Protein AF-A0AAW2Z0M5-F1 (afdb_monomer_lite)

Organism: NCBI:txid1008807

Radius of gyration: 17.26 Å; chains: 1; bounding box: 40×52×50 Å

pLDDT: mean 92.99, std 12.36, range [36.62, 98.75]

Sequence (185 aa):
MTDVVPQVHPHTRFVAISATYLSRDFKSEDITDRDREDMIFFFGSKRSWVFPANEEEREESLKQPTKYLEFDKTFIDMILDKESKGLCYWLKPDCDFKKVSEFFANIKDPVTGEKICVSSEHNKDGGLILDERWWYDVYNQRMSQFGARAQMVIDNYRDGEHDYNCVMELIAQSQPHLKPVLRFH

Secondary structure (DSSP, 8-state):
--------PPPPEEEE--HHHHHHHTT-TTS-HHHHHH-EEEEEEEHHHHS-SSHHHHHHHHTSSS-GGGS-HHHHHHHHHHHHTT-EEEEETT--HHHHHHHHHH-B-TTT-SBSS---SS-TTSS----HHHHHHT--GGG-SS---HHHHHHHHHHT---HHHHHHHHHHH-TTEEEES---

Foldseek 3Di:
DPPPPPPPPQAQAEEAAALQQCLVFVPPPLQDPVNLLRHAYHYQADPLLQVPPDPVSVVVVVPDPGNNVPRDPVSSVSQVVCVVQLRYDYLPPVLAQVVQQVSLLCRADSVPRHRSFDADPQRNSSGWNLDLCCLVPPDDCVPQPLNDHSVRLNCCNVVSHRDPSSVQSRCCVSGVSYHYDNHRD

Structure (mmCIF, N/CA/C/O backbone):
data_AF-A0AAW2Z0M5-F1
#
_entry.id   AF-A0AAW2Z0M5-F1
#
loop_
_atom_site.group_PDB
_atom_site.id
_atom_site.type_symbol
_atom_site.label_atom_id
_atom_site.label_alt_id
_atom_site.label_comp_id
_atom_site.label_asym_id
_atom_site.label_entity_id
_atom_site.label_seq_id
_atom_site.pdbx_PDB_ins_code
_atom_site.Cartn_x
_atom_site.Cartn_y
_atom_site.Cartn_z
_atom_site.occupancy
_atom_site.B_iso_or_equiv
_atom_site.auth_seq_id
_atom_site.auth_comp_id
_atom_site.auth_asym_id
_atom_site.auth_atom_id
_atom_site.pdbx_PDB_model_num
ATOM 1 N N . MET A 1 1 ? -11.833 -37.065 -24.805 1.00 46.53 1 MET A N 1
ATOM 2 C CA . MET A 1 1 ? -12.370 -35.837 -24.193 1.00 46.53 1 MET A CA 1
ATOM 3 C C . MET A 1 1 ? -11.170 -35.095 -23.654 1.00 46.53 1 MET A C 1
ATOM 5 O O . MET A 1 1 ? -10.536 -35.586 -22.737 1.00 46.53 1 MET A O 1
ATOM 9 N N . THR A 1 2 ? -10.733 -34.054 -24.352 1.00 45.56 2 THR A N 1
ATOM 10 C CA . THR A 1 2 ? -9.646 -33.188 -23.889 1.00 45.56 2 THR A CA 1
ATOM 11 C C . THR A 1 2 ? -10.236 -32.259 -22.845 1.00 45.56 2 THR A C 1
ATOM 13 O O . THR A 1 2 ? -11.066 -31.419 -23.194 1.00 45.56 2 THR A O 1
ATOM 16 N N . ASP A 1 3 ? -9.855 -32.454 -21.587 1.00 42.31 3 ASP A N 1
ATOM 17 C CA . ASP A 1 3 ? -10.183 -31.531 -20.508 1.00 42.31 3 ASP A CA 1
ATOM 18 C C . ASP A 1 3 ? -9.582 -30.169 -20.849 1.00 42.31 3 ASP A C 1
ATOM 20 O O . ASP A 1 3 ? -8.369 -29.955 -20.803 1.00 42.31 3 ASP A O 1
ATOM 24 N N . VAL A 1 4 ? -10.449 -29.254 -21.272 1.00 41.25 4 VAL A N 1
ATOM 25 C CA . VAL A 1 4 ? -10.115 -27.842 -21.394 1.00 41.25 4 VAL A CA 1
ATOM 26 C C . VAL A 1 4 ? -10.027 -27.333 -19.964 1.00 41.25 4 VAL A C 1
ATOM 28 O O . VAL A 1 4 ? -11.037 -26.977 -19.365 1.00 41.25 4 VAL A O 1
ATOM 31 N N . VAL A 1 5 ? -8.823 -27.364 -19.393 1.00 42.62 5 VAL A N 1
ATOM 32 C CA . VAL A 1 5 ? -8.530 -26.650 -18.149 1.00 42.62 5 VAL A CA 1
ATOM 33 C C . VAL A 1 5 ? -8.892 -25.187 -18.413 1.00 42.62 5 VAL A C 1
ATOM 35 O O . VAL A 1 5 ? -8.303 -24.592 -19.323 1.00 42.62 5 VAL A O 1
ATOM 38 N N . PRO A 1 6 ? -9.879 -24.605 -17.709 1.00 38.88 6 PRO A N 1
ATOM 39 C CA . PRO A 1 6 ? -10.213 -23.206 -17.898 1.00 38.88 6 PRO A CA 1
ATOM 40 C C . PRO A 1 6 ? -8.952 -22.402 -17.613 1.00 38.88 6 PRO A C 1
ATOM 42 O O . PRO A 1 6 ? -8.394 -22.497 -16.519 1.00 38.88 6 PRO A O 1
ATOM 45 N N . GLN A 1 7 ? -8.475 -21.637 -18.593 1.00 36.62 7 GLN A N 1
ATOM 46 C CA . GLN A 1 7 ? -7.489 -20.610 -18.301 1.00 36.62 7 GLN A CA 1
ATOM 47 C C . GLN A 1 7 ? -8.191 -19.573 -17.431 1.00 36.62 7 GLN A C 1
ATOM 49 O O . GLN A 1 7 ? -8.923 -18.717 -17.924 1.00 36.62 7 GLN A O 1
ATOM 54 N N . VAL A 1 8 ? -8.032 -19.709 -16.116 1.00 44.16 8 VAL A N 1
ATOM 55 C CA . VAL A 1 8 ? -8.464 -18.707 -15.153 1.00 44.16 8 VAL A CA 1
ATOM 56 C C . VAL A 1 8 ? -7.547 -17.516 -15.379 1.00 44.16 8 VAL A C 1
ATOM 58 O O . VAL A 1 8 ? -6.425 -17.472 -14.881 1.00 44.16 8 VAL A O 1
ATOM 61 N N . HIS A 1 9 ? -7.984 -16.573 -16.210 1.00 43.16 9 HIS A N 1
ATOM 62 C CA . HIS A 1 9 ? -7.349 -15.267 -16.238 1.00 43.16 9 HIS A CA 1
ATOM 63 C C . HIS A 1 9 ? -7.391 -14.723 -14.805 1.00 43.16 9 HIS A C 1
ATOM 65 O O . HIS A 1 9 ? -8.469 -14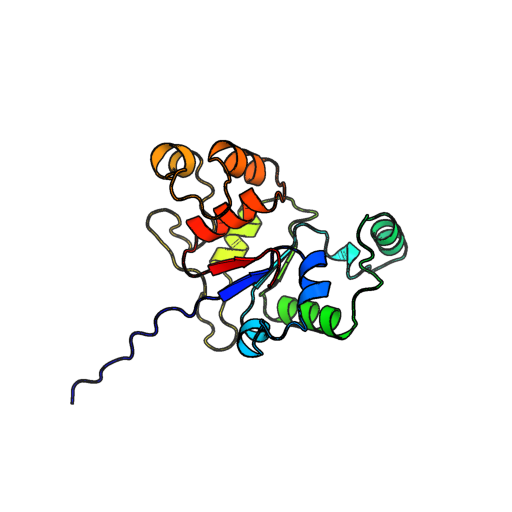.751 -14.199 1.00 43.16 9 HIS A O 1
ATOM 71 N N . PRO A 1 10 ? -6.253 -14.284 -14.239 1.00 59.28 10 PRO A N 1
ATOM 72 C CA . PRO A 1 10 ? -6.234 -13.767 -12.883 1.00 59.28 10 PRO A CA 1
ATOM 73 C C . PRO A 1 10 ? -7.239 -12.620 -12.804 1.00 59.28 10 PRO A C 1
ATOM 75 O O . PRO A 1 10 ? -7.168 -11.654 -13.567 1.00 59.28 10 PRO A O 1
ATOM 78 N N . HIS A 1 11 ? -8.232 -12.780 -11.933 1.00 75.44 11 HIS A N 1
ATOM 79 C CA . HIS A 1 11 ? -9.230 -11.755 -11.678 1.00 75.44 11 HIS A CA 1
ATOM 80 C C . HIS A 1 11 ? -8.511 -10.477 -11.239 1.00 75.44 11 HIS A C 1
ATOM 82 O O . HIS A 1 11 ? -7.658 -10.520 -10.353 1.00 75.44 11 HIS A O 1
ATOM 88 N N . THR A 1 12 ? -8.833 -9.347 -11.872 1.00 87.81 12 THR A N 1
ATOM 89 C CA . THR A 1 12 ? -8.291 -8.055 -11.454 1.00 87.81 12 THR A CA 1
ATOM 90 C C . THR A 1 12 ? -8.742 -7.753 -10.032 1.00 87.81 12 THR A C 1
ATOM 92 O O . THR A 1 12 ? -9.940 -7.698 -9.775 1.00 87.81 12 THR A O 1
ATOM 95 N N . ARG A 1 13 ? -7.791 -7.528 -9.123 1.00 94.00 13 ARG A N 1
ATOM 96 C CA . ARG A 1 13 ? -8.073 -7.193 -7.721 1.00 94.00 13 ARG A CA 1
ATOM 97 C C . ARG A 1 13 ? -7.771 -5.729 -7.454 1.00 94.00 13 ARG A C 1
ATOM 99 O O . ARG A 1 13 ? -6.757 -5.204 -7.912 1.00 94.00 13 ARG A O 1
ATOM 106 N N . PHE A 1 14 ? -8.629 -5.074 -6.684 1.00 97.12 14 PHE A N 1
ATOM 107 C CA . PHE A 1 14 ? -8.390 -3.701 -6.258 1.00 97.12 14 PHE A CA 1
ATOM 108 C C . PHE A 1 14 ? -7.367 -3.632 -5.124 1.00 97.12 14 PHE A C 1
ATOM 110 O O . PHE A 1 14 ? -7.386 -4.457 -4.210 1.00 97.12 14 PHE A O 1
ATOM 117 N N . VAL A 1 15 ? -6.518 -2.605 -5.155 1.00 98.38 15 VAL A N 1
ATOM 118 C CA . VAL A 1 15 ? -5.653 -2.234 -4.029 1.00 98.38 15 VAL A CA 1
ATOM 119 C C . VAL A 1 15 ? -6.047 -0.841 -3.557 1.00 98.38 15 VAL A C 1
ATOM 121 O O . VAL A 1 15 ? -5.709 0.156 -4.195 1.00 98.38 15 VAL A O 1
ATOM 124 N N . ALA A 1 16 ? -6.790 -0.757 -2.457 1.00 98.38 16 ALA A N 1
ATOM 125 C CA . ALA A 1 16 ? -7.167 0.521 -1.874 1.00 98.38 16 ALA A CA 1
ATOM 126 C C . ALA A 1 16 ? -5.982 1.121 -1.121 1.00 98.38 16 ALA A C 1
ATOM 128 O O . ALA A 1 16 ? -5.521 0.567 -0.120 1.00 98.38 16 ALA A O 1
ATOM 129 N N . ILE A 1 17 ? -5.511 2.274 -1.594 1.00 98.25 17 ILE A N 1
ATOM 130 C CA . ILE A 1 17 ? -4.282 2.889 -1.081 1.00 98.25 17 ILE A CA 1
ATOM 131 C C . ILE A 1 17 ? -4.512 3.893 0.069 1.00 98.25 17 ILE A C 1
ATOM 133 O O . ILE A 1 17 ? -3.581 4.476 0.616 1.00 98.25 17 ILE A O 1
ATOM 137 N N . SER A 1 18 ? -5.763 4.165 0.452 1.00 97.94 18 SER A N 1
ATOM 138 C CA . SER A 1 18 ? -6.069 5.160 1.488 1.00 97.94 18 SER A CA 1
ATOM 139 C C . SER A 1 18 ? -7.295 4.782 2.304 1.00 97.94 18 SER A C 1
ATOM 141 O O . SER A 1 18 ? -8.404 4.730 1.776 1.00 97.94 18 SER A O 1
ATOM 143 N N . ALA A 1 19 ? -7.111 4.611 3.616 1.00 97.69 19 ALA A N 1
ATOM 144 C CA . ALA A 1 19 ? -8.215 4.363 4.538 1.00 97.69 19 ALA A CA 1
ATOM 145 C C . ALA A 1 19 ? -9.210 5.536 4.563 1.00 97.69 19 ALA A C 1
ATOM 147 O O . ALA A 1 19 ? -10.414 5.322 4.642 1.00 97.69 19 ALA A O 1
ATOM 148 N N . THR A 1 20 ? -8.724 6.777 4.446 1.00 96.81 20 THR A N 1
ATOM 149 C CA . THR A 1 20 ? -9.560 7.988 4.447 1.00 96.81 20 THR A CA 1
ATOM 150 C C . THR A 1 20 ? -10.478 8.081 3.238 1.00 96.81 20 THR A C 1
ATOM 152 O O . THR A 1 20 ? -11.604 8.556 3.364 1.00 96.81 20 THR A O 1
ATOM 155 N N . TYR A 1 21 ? -9.993 7.706 2.055 1.00 97.19 21 TYR A N 1
ATOM 156 C CA . TYR A 1 21 ? -10.833 7.728 0.862 1.00 97.19 21 TYR A CA 1
ATOM 157 C C . TYR A 1 21 ? -11.731 6.502 0.795 1.00 97.19 21 TYR A C 1
ATOM 159 O O . TYR A 1 21 ? -12.929 6.648 0.572 1.00 97.19 21 TYR A O 1
ATOM 167 N N . LEU A 1 22 ? -11.199 5.320 1.114 1.00 97.31 22 LEU A N 1
ATOM 168 C CA . LEU A 1 22 ? -12.007 4.110 1.152 1.00 97.31 22 LEU A CA 1
ATOM 169 C C . LEU A 1 22 ? -13.149 4.215 2.174 1.00 97.31 22 LEU A C 1
ATOM 171 O O . LEU A 1 22 ? -14.248 3.769 1.877 1.00 97.31 22 LEU A O 1
ATOM 175 N N . SER A 1 23 ? -12.957 4.864 3.329 1.00 96.88 23 SER A N 1
ATOM 176 C CA . SER A 1 23 ? -14.034 5.037 4.320 1.00 96.88 23 SER A CA 1
ATOM 177 C C . SER A 1 23 ? -15.231 5.845 3.810 1.00 96.88 23 SER A C 1
ATOM 179 O O . SER A 1 23 ? -16.316 5.754 4.382 1.00 96.88 23 SER A O 1
ATOM 181 N N . ARG A 1 24 ? -15.057 6.619 2.733 1.00 95.44 24 ARG A N 1
ATOM 182 C CA . ARG A 1 24 ? -16.128 7.379 2.072 1.00 95.44 24 ARG A CA 1
ATOM 183 C C . ARG A 1 24 ? -16.811 6.562 0.982 1.00 95.44 24 ARG A C 1
ATOM 185 O O . ARG A 1 24 ? -18.018 6.686 0.809 1.00 95.44 24 ARG A O 1
ATOM 192 N N . ASP A 1 25 ? -16.047 5.703 0.315 1.00 95.25 25 ASP A N 1
ATOM 193 C CA . ASP A 1 25 ? -16.477 5.031 -0.909 1.00 95.25 25 ASP A CA 1
ATOM 194 C C . ASP A 1 25 ? -16.833 3.548 -0.687 1.00 95.25 25 ASP A C 1
ATOM 196 O O . ASP A 1 25 ? -17.421 2.932 -1.564 1.00 95.25 25 ASP A O 1
ATOM 200 N N . PHE A 1 26 ? -16.529 2.939 0.468 1.00 93.75 26 PHE A N 1
ATOM 201 C CA . PHE A 1 26 ? -16.674 1.483 0.678 1.00 93.75 26 PHE A CA 1
ATOM 202 C C . PHE A 1 26 ? -18.113 0.953 0.531 1.00 93.75 26 PHE A C 1
ATOM 204 O O . PHE A 1 26 ? -18.323 -0.236 0.273 1.00 93.75 26 PHE A O 1
ATOM 211 N N . LYS A 1 27 ? -19.105 1.834 0.688 1.00 93.19 27 LYS A N 1
ATOM 212 C CA . LYS A 1 27 ? -20.532 1.553 0.467 1.00 93.19 27 LYS A CA 1
ATOM 213 C C . LYS A 1 27 ? -21.012 1.935 -0.940 1.00 93.19 27 LYS A C 1
ATOM 215 O O . LYS A 1 27 ? -22.206 1.822 -1.190 1.00 93.19 27 LYS A O 1
ATOM 220 N N . SER A 1 28 ? -20.124 2.388 -1.830 1.00 92.50 28 SER A N 1
ATOM 221 C CA . SER A 1 28 ? -20.485 2.718 -3.211 1.00 92.50 28 SER A CA 1
ATOM 222 C C . SER A 1 28 ? -21.022 1.488 -3.939 1.00 92.50 28 SER A C 1
ATOM 224 O O . SER A 1 28 ? -20.543 0.369 -3.732 1.00 92.50 28 SER A O 1
ATOM 226 N N . GLU A 1 29 ? -21.997 1.715 -4.813 1.00 91.25 29 GLU A N 1
ATOM 227 C CA . GLU A 1 29 ? -22.553 0.701 -5.710 1.00 91.25 29 GLU A CA 1
ATOM 228 C C . GLU A 1 29 ? -21.529 0.248 -6.766 1.00 91.25 29 GLU A C 1
ATOM 230 O O . GLU A 1 29 ? -21.637 -0.863 -7.279 1.00 91.25 29 GLU A O 1
ATOM 235 N N . ASP A 1 30 ? -20.482 1.046 -7.014 1.00 89.69 30 ASP A N 1
ATOM 236 C CA . ASP A 1 30 ? -19.379 0.705 -7.929 1.00 89.69 30 ASP A CA 1
ATOM 237 C C . ASP A 1 30 ? -18.441 -0.373 -7.372 1.00 89.69 30 ASP A C 1
ATOM 239 O O . ASP A 1 30 ? -17.578 -0.885 -8.086 1.00 89.69 30 ASP A O 1
ATOM 243 N N . ILE A 1 31 ? -18.583 -0.708 -6.086 1.00 92.06 31 ILE A N 1
ATOM 244 C CA . ILE A 1 31 ? -17.828 -1.772 -5.432 1.00 92.06 31 ILE A CA 1
ATOM 245 C C . ILE A 1 31 ? -18.778 -2.948 -5.236 1.00 92.06 31 ILE A C 1
ATOM 247 O O . ILE A 1 31 ? -19.721 -2.879 -4.441 1.00 92.06 31 ILE A O 1
ATOM 251 N N . THR A 1 32 ? -18.536 -4.046 -5.945 1.00 92.56 32 THR A N 1
ATOM 252 C CA . THR A 1 32 ? -19.320 -5.269 -5.756 1.00 92.56 32 THR A CA 1
ATOM 253 C C . THR A 1 32 ? -18.940 -5.961 -4.446 1.00 92.56 32 THR A C 1
ATOM 255 O O . THR A 1 32 ? -17.879 -5.708 -3.875 1.00 92.56 32 THR A O 1
ATOM 258 N N . ASP A 1 33 ? -19.776 -6.877 -3.955 1.00 91.31 33 ASP A N 1
ATOM 259 C CA . ASP A 1 33 ? -19.433 -7.659 -2.756 1.00 91.31 33 ASP A CA 1
ATOM 260 C C . ASP A 1 33 ? -18.178 -8.506 -2.962 1.00 91.31 33 ASP A C 1
ATOM 262 O O . ASP A 1 33 ? -17.348 -8.616 -2.061 1.00 91.31 33 ASP A O 1
ATOM 266 N N . ARG A 1 34 ? -17.991 -9.014 -4.184 1.00 90.19 34 ARG A N 1
ATOM 267 C CA . ARG A 1 34 ? -16.761 -9.697 -4.573 1.00 90.19 34 ARG A CA 1
ATOM 268 C C . ARG A 1 34 ? -15.558 -8.764 -4.486 1.00 90.19 34 ARG A C 1
ATOM 270 O O . ARG A 1 34 ? -14.552 -9.144 -3.903 1.00 90.19 34 ARG A O 1
ATOM 277 N N . ASP A 1 35 ? -15.667 -7.537 -4.999 1.00 92.81 35 ASP A N 1
ATOM 278 C CA . ASP A 1 35 ? -14.582 -6.558 -4.885 1.00 92.81 35 ASP A CA 1
ATOM 279 C C . ASP A 1 35 ? -14.262 -6.271 -3.418 1.00 92.81 35 ASP A C 1
ATOM 281 O O . ASP A 1 35 ? -13.096 -6.278 -3.034 1.00 92.81 35 ASP A O 1
ATOM 285 N N . ARG A 1 36 ? -15.279 -6.088 -2.563 1.00 93.06 36 ARG A N 1
ATOM 286 C CA . ARG A 1 36 ? -15.075 -5.911 -1.116 1.00 93.06 36 ARG A CA 1
ATOM 287 C C . ARG A 1 36 ? -14.357 -7.099 -0.497 1.00 93.06 36 ARG A C 1
ATOM 289 O O . ARG A 1 36 ? -13.481 -6.884 0.334 1.00 93.06 36 ARG A O 1
ATOM 296 N N . GLU A 1 37 ? -14.680 -8.325 -0.892 1.00 92.38 37 GLU A N 1
ATOM 297 C CA . GLU A 1 37 ? -14.061 -9.549 -0.375 1.00 92.38 37 GLU A CA 1
ATOM 298 C C . GLU A 1 37 ? -12.619 -9.744 -0.867 1.00 92.38 37 GLU A C 1
ATOM 300 O O . GLU A 1 37 ? -11.744 -10.103 -0.076 1.00 92.38 37 GLU A O 1
ATOM 305 N N . ASP A 1 38 ? -12.340 -9.401 -2.123 1.00 93.31 38 ASP A N 1
ATOM 306 C CA . ASP A 1 38 ? -11.062 -9.655 -2.791 1.00 93.31 38 ASP A CA 1
ATOM 307 C C . ASP A 1 38 ? -10.052 -8.497 -2.699 1.00 93.31 38 ASP A C 1
ATOM 309 O O . ASP A 1 38 ? -8.861 -8.697 -2.957 1.00 93.31 38 ASP A O 1
ATOM 313 N N . MET A 1 39 ? -10.505 -7.295 -2.327 1.00 96.31 39 MET A N 1
ATOM 314 C CA . MET A 1 39 ? -9.680 -6.084 -2.259 1.00 96.31 39 MET A CA 1
ATOM 315 C C . MET A 1 39 ? -8.559 -6.187 -1.222 1.00 96.31 39 MET A C 1
ATOM 317 O O . MET A 1 39 ? -8.761 -6.669 -0.104 1.00 96.31 39 MET A O 1
ATOM 321 N N . ILE A 1 40 ? -7.393 -5.668 -1.593 1.00 98.31 40 ILE A N 1
ATOM 322 C CA . ILE A 1 40 ? -6.208 -5.532 -0.745 1.00 98.31 40 ILE A CA 1
ATOM 323 C C . ILE A 1 40 ? -6.151 -4.099 -0.218 1.00 98.31 40 ILE A C 1
ATOM 325 O O . ILE A 1 40 ? -6.413 -3.145 -0.952 1.00 98.31 40 ILE A O 1
ATOM 329 N N . PHE A 1 41 ? -5.795 -3.931 1.050 1.00 98.69 41 PHE A N 1
ATOM 330 C CA . PHE A 1 41 ? -5.617 -2.632 1.688 1.00 98.69 41 PHE A CA 1
ATOM 331 C C . PHE A 1 41 ? -4.127 -2.348 1.870 1.00 98.69 41 PHE A C 1
ATOM 333 O O . PHE A 1 41 ? -3.407 -3.118 2.504 1.00 98.69 41 PHE A O 1
ATOM 340 N N . PHE A 1 42 ? -3.660 -1.225 1.333 1.00 98.69 42 PHE A N 1
ATOM 341 C CA . PHE A 1 42 ? -2.307 -0.733 1.570 1.00 98.69 42 PHE A CA 1
ATOM 342 C C . PHE A 1 42 ? -2.381 0.721 2.014 1.00 98.69 42 PHE A C 1
ATOM 344 O O . PHE A 1 42 ? -2.595 1.617 1.210 1.00 98.69 42 PHE A O 1
ATOM 351 N N . PHE A 1 43 ? -2.254 0.972 3.311 1.00 98.56 43 PHE A N 1
ATOM 352 C CA . PHE A 1 43 ? -2.484 2.300 3.862 1.00 98.56 43 PHE A CA 1
ATOM 353 C C . PHE A 1 43 ? -1.175 2.976 4.266 1.00 98.56 43 PHE A C 1
ATOM 355 O O . PHE A 1 43 ? -0.418 2.460 5.083 1.00 98.56 43 PHE A O 1
ATOM 362 N N . GLY A 1 44 ? -0.955 4.200 3.777 1.00 97.81 44 GLY A N 1
ATOM 363 C CA . GLY A 1 44 ? 0.176 5.056 4.169 1.00 97.81 44 GLY A CA 1
ATOM 364 C C . GLY A 1 44 ? 0.154 5.571 5.618 1.00 97.81 44 GLY A C 1
ATOM 365 O O . GLY A 1 44 ? 1.047 6.312 6.035 1.00 97.81 44 GLY A O 1
ATOM 366 N N . SER A 1 45 ? -0.893 5.254 6.379 1.00 97.25 45 SER A N 1
ATOM 367 C CA . SER A 1 45 ? -1.119 5.687 7.762 1.00 97.25 45 SER A CA 1
ATOM 368 C C . SER A 1 45 ? -0.550 4.703 8.787 1.00 97.25 45 SER A C 1
ATOM 370 O O . SER A 1 45 ? -0.152 3.591 8.445 1.00 97.25 45 SER A O 1
ATOM 372 N N . LYS A 1 46 ? -0.544 5.097 10.067 1.00 97.69 46 LYS A N 1
ATOM 373 C CA . LYS A 1 46 ? -0.319 4.157 11.174 1.00 97.69 46 LYS A CA 1
ATOM 374 C C . LYS A 1 46 ? -1.595 3.381 11.476 1.00 97.69 46 LYS A C 1
ATOM 376 O O . LYS A 1 46 ? -2.682 3.960 11.464 1.00 97.69 46 LYS A O 1
ATOM 381 N N . ARG A 1 47 ? -1.447 2.114 11.868 1.00 98.06 47 ARG A N 1
ATOM 382 C CA . ARG A 1 47 ? -2.552 1.312 12.411 1.00 98.06 47 ARG A CA 1
ATOM 383 C C . ARG A 1 47 ? -3.169 1.948 13.662 1.00 98.06 47 ARG A C 1
ATOM 385 O O . ARG A 1 47 ? -4.390 2.009 13.774 1.00 98.06 47 ARG A O 1
ATOM 392 N N . SER A 1 48 ? -2.339 2.473 14.567 1.00 98.31 48 SER A N 1
ATOM 393 C CA . SER A 1 48 ? -2.771 3.099 15.829 1.00 98.31 48 SER A CA 1
ATOM 394 C C . SER A 1 48 ? -3.620 4.357 15.640 1.00 98.31 48 SER A C 1
ATOM 396 O O . SER A 1 48 ? -4.384 4.724 16.527 1.00 98.31 48 SER A O 1
ATOM 398 N N . TRP A 1 49 ? -3.563 5.004 14.471 1.00 98.06 49 TRP A N 1
ATOM 399 C CA . TRP A 1 49 ? -4.460 6.122 14.179 1.00 98.06 49 TRP A CA 1
ATOM 400 C C . TRP A 1 49 ? -5.911 5.665 14.010 1.00 98.06 49 TRP A C 1
ATOM 402 O O . TRP A 1 49 ? -6.822 6.417 14.339 1.00 98.06 49 TRP A O 1
ATOM 412 N N . VAL A 1 50 ? -6.132 4.442 13.525 1.00 98.06 50 VAL A N 1
ATOM 413 C CA . VAL A 1 50 ? -7.466 3.849 13.339 1.00 98.06 50 VAL A CA 1
ATOM 414 C C . VAL A 1 50 ? -7.875 3.023 14.559 1.00 98.06 50 VAL A C 1
ATOM 416 O O . VAL A 1 50 ? -9.031 3.054 14.970 1.00 98.06 50 VAL A O 1
ATOM 419 N N . PHE A 1 51 ? -6.914 2.327 15.167 1.00 97.94 51 PHE A N 1
ATOM 420 C CA . PHE A 1 51 ? -7.113 1.428 16.302 1.00 97.94 51 PHE A CA 1
ATOM 421 C C . PHE A 1 51 ? -6.187 1.798 17.467 1.00 97.94 51 PHE A C 1
ATOM 423 O O . PHE A 1 51 ? -5.242 1.051 17.738 1.00 97.94 51 PHE A O 1
ATOM 430 N N . PRO A 1 52 ? -6.407 2.936 18.145 1.00 97.94 52 PRO A N 1
ATOM 431 C CA . PRO A 1 52 ? -5.572 3.312 19.277 1.00 97.94 52 PRO A CA 1
ATOM 432 C C . PRO A 1 52 ? -5.741 2.304 20.420 1.00 97.94 52 PRO A C 1
ATOM 434 O O . PRO A 1 52 ? -6.860 2.012 20.847 1.00 97.94 52 PRO A O 1
ATOM 437 N N . ALA A 1 53 ? -4.630 1.775 20.925 1.00 97.38 53 ALA A N 1
ATOM 438 C CA . ALA A 1 53 ? -4.601 0.817 22.028 1.00 97.38 53 ALA A CA 1
ATOM 439 C C . ALA A 1 53 ? -4.592 1.496 23.409 1.00 97.38 53 ALA A C 1
ATOM 441 O O . ALA A 1 53 ? -4.892 0.858 24.418 1.00 97.38 53 ALA A O 1
ATOM 442 N N . ASN A 1 54 ? -4.226 2.777 23.467 1.00 98.06 54 ASN A N 1
ATOM 443 C CA . ASN A 1 54 ? -4.097 3.556 24.694 1.00 98.06 54 ASN A CA 1
ATOM 444 C C . ASN A 1 54 ? -4.416 5.045 24.447 1.00 98.06 54 ASN A C 1
ATOM 446 O O . ASN A 1 54 ? -4.672 5.461 23.316 1.00 98.06 54 ASN A O 1
ATOM 450 N N . GLU A 1 55 ? -4.422 5.842 25.520 1.00 97.81 55 GLU A N 1
ATOM 451 C CA . GLU A 1 55 ? -4.766 7.268 25.443 1.00 97.81 55 GLU A CA 1
ATOM 452 C C . GLU A 1 55 ? -3.747 8.081 24.632 1.00 97.81 55 GLU A C 1
ATOM 454 O O . GLU A 1 55 ? -4.139 8.975 23.892 1.00 97.81 55 GLU A O 1
ATOM 459 N N . GLU A 1 56 ? -2.458 7.737 24.687 1.00 97.94 56 GLU A N 1
ATOM 460 C CA . GLU A 1 56 ? -1.418 8.424 23.911 1.00 97.94 56 GLU A CA 1
ATOM 461 C C . GLU A 1 56 ? -1.6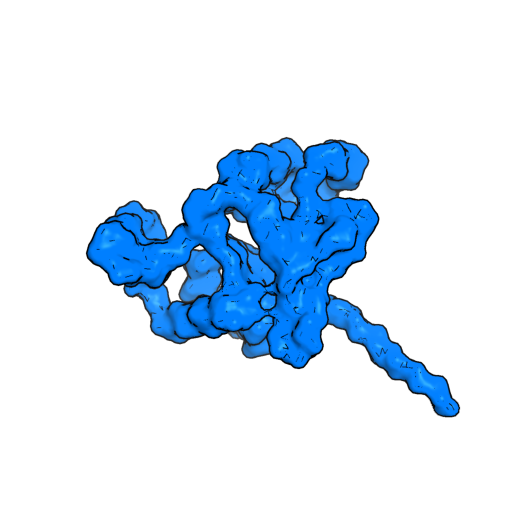49 8.264 22.399 1.00 97.94 56 GLU A C 1
ATOM 463 O O . GLU A 1 56 ? -1.657 9.244 21.653 1.00 97.94 56 GLU A O 1
ATOM 468 N N . GLU A 1 57 ? -1.924 7.041 21.940 1.00 98.06 57 GLU A N 1
ATOM 469 C CA . GLU A 1 57 ? -2.264 6.768 20.540 1.00 98.06 57 GLU A CA 1
ATOM 470 C C . GLU A 1 57 ? -3.590 7.422 20.129 1.00 98.06 57 GLU A C 1
ATOM 472 O O . GLU A 1 57 ? -3.733 7.891 18.996 1.00 98.06 57 GLU A O 1
ATOM 477 N N . ARG A 1 58 ? -4.563 7.497 21.048 1.00 97.81 58 ARG A N 1
ATOM 478 C CA . ARG A 1 58 ? -5.837 8.192 20.821 1.00 97.81 58 ARG A CA 1
ATOM 479 C C . ARG A 1 58 ? -5.613 9.691 20.620 1.00 97.81 58 ARG A C 1
ATOM 481 O O . ARG A 1 58 ? -6.152 10.262 19.671 1.00 97.81 58 ARG A O 1
ATOM 488 N N . GLU A 1 59 ? -4.806 10.324 21.465 1.00 97.81 59 GLU A N 1
ATOM 489 C CA . GLU A 1 59 ? -4.415 11.726 21.312 1.00 97.81 59 GLU A CA 1
ATOM 490 C C . GLU A 1 59 ? -3.624 11.960 20.019 1.00 97.81 59 GLU A C 1
ATOM 492 O O . GLU A 1 59 ? -3.822 12.977 19.350 1.00 97.81 59 GLU A O 1
ATOM 497 N N . GLU A 1 60 ? -2.743 11.032 19.634 1.00 97.19 60 GLU A N 1
ATOM 498 C CA . GLU A 1 60 ? -2.022 11.095 18.360 1.00 97.19 60 GLU A CA 1
ATOM 499 C C . GLU A 1 60 ? -2.983 11.032 17.163 1.00 97.19 60 GLU A C 1
ATOM 501 O O . GLU A 1 60 ? -2.842 11.822 16.223 1.00 97.19 60 GLU A O 1
ATOM 506 N N . SER A 1 61 ? -3.975 10.135 17.205 1.00 96.94 61 SER A N 1
ATOM 507 C CA . SER A 1 61 ? -5.022 10.015 16.183 1.00 96.94 61 SER A CA 1
ATOM 508 C C . SER A 1 61 ? -5.822 11.313 16.041 1.00 96.94 61 SER A C 1
ATOM 510 O O . SER A 1 61 ? -6.005 11.807 14.929 1.00 96.94 61 SER A O 1
ATOM 512 N N . LEU A 1 62 ? -6.219 11.931 17.161 1.00 97.00 62 LEU A N 1
ATOM 513 C CA . LEU A 1 62 ? -6.967 13.196 17.175 1.00 97.00 62 LEU A CA 1
ATOM 514 C C . LEU A 1 62 ? -6.196 14.383 16.574 1.00 97.00 62 LEU A C 1
ATOM 516 O O . LEU A 1 62 ? -6.819 15.339 16.114 1.00 97.00 62 LEU A O 1
ATOM 520 N N . LYS A 1 63 ? -4.858 14.335 16.559 1.00 96.81 63 LYS A N 1
ATOM 521 C CA . LYS A 1 63 ? -4.005 15.358 15.925 1.00 96.81 63 LYS A CA 1
ATOM 522 C C . LYS A 1 63 ? -3.908 15.192 14.406 1.00 96.81 63 LYS A C 1
ATOM 524 O O . LYS A 1 63 ? -3.413 16.097 13.734 1.00 96.81 63 LYS A O 1
ATOM 529 N N . GLN A 1 64 ? -4.341 14.058 13.853 1.00 95.81 64 GLN A N 1
ATOM 530 C CA . GLN A 1 64 ? -4.275 13.829 12.415 1.00 95.81 64 GLN A CA 1
ATOM 531 C C . GLN A 1 64 ? -5.347 14.642 11.670 1.00 95.81 64 GLN A C 1
ATOM 533 O O . GLN A 1 64 ? -6.453 14.823 12.175 1.00 95.81 64 GLN A O 1
ATOM 538 N N . PRO A 1 65 ? -5.081 15.075 10.422 1.00 93.19 65 PRO A N 1
ATOM 539 C CA . PRO A 1 65 ? -6.079 15.786 9.618 1.00 93.19 65 PRO A CA 1
ATOM 540 C C . PRO A 1 65 ? -7.336 14.954 9.324 1.00 93.19 65 PRO A C 1
ATOM 542 O O . PRO A 1 65 ? -8.414 15.499 9.095 1.00 93.19 65 PRO A O 1
ATOM 545 N N . THR A 1 66 ? -7.195 13.626 9.288 1.00 94.06 66 THR A N 1
ATOM 546 C CA . THR A 1 66 ? -8.325 12.707 9.128 1.00 94.06 66 THR A CA 1
ATOM 547 C C . THR A 1 66 ? -8.886 12.336 10.490 1.00 94.06 66 THR A C 1
ATOM 549 O O . THR A 1 66 ? -8.158 11.919 11.384 1.00 94.06 66 THR A O 1
ATOM 552 N N . LYS A 1 67 ? -10.211 12.382 10.600 1.00 94.88 67 LYS A N 1
ATOM 553 C CA . LYS A 1 67 ? -10.951 11.946 11.779 1.00 94.88 67 LYS A CA 1
ATOM 554 C C . LYS A 1 67 ? -11.137 10.425 11.823 1.00 94.88 67 LYS A C 1
ATOM 556 O O . LYS A 1 67 ? -12.241 9.921 11.640 1.00 94.88 67 LYS A O 1
ATOM 561 N N . TYR A 1 68 ? -10.053 9.686 12.038 1.00 96.06 68 TYR A N 1
ATOM 562 C CA . TYR A 1 68 ? -10.067 8.218 12.003 1.00 96.06 68 TYR A CA 1
ATOM 563 C C . TYR A 1 68 ? -11.014 7.587 13.038 1.00 96.06 68 TYR A C 1
ATOM 565 O O . TYR A 1 68 ? -11.661 6.588 12.745 1.00 96.06 68 TYR A O 1
ATOM 573 N N . LEU A 1 69 ? -11.162 8.204 14.216 1.00 96.56 69 LEU A N 1
ATOM 574 C CA . LEU A 1 69 ? -12.060 7.720 15.277 1.00 96.56 69 LEU A CA 1
ATOM 575 C C . LEU A 1 69 ? -13.555 7.887 14.953 1.00 96.56 69 LEU A C 1
ATOM 577 O O . LEU A 1 69 ? -14.396 7.351 15.669 1.00 96.56 69 LEU A O 1
ATOM 581 N N . GLU A 1 70 ? -13.890 8.639 13.900 1.00 97.06 70 GLU A N 1
ATOM 582 C CA . GLU A 1 70 ? -15.264 8.830 13.413 1.00 97.06 70 GLU A CA 1
ATOM 583 C C . GLU A 1 70 ? -15.594 7.898 12.230 1.00 97.06 70 GLU A C 1
ATOM 585 O O . GLU A 1 70 ? -16.647 8.036 11.608 1.00 97.06 70 GLU A O 1
ATOM 590 N N . PHE A 1 71 ? -14.706 6.961 11.882 1.00 98.06 71 PHE A N 1
ATOM 591 C CA . PHE A 1 71 ? -14.975 5.985 10.829 1.00 98.06 71 PHE A CA 1
ATOM 592 C C . PHE A 1 71 ? -16.174 5.095 11.169 1.00 98.06 71 PHE A C 1
ATOM 594 O O . PHE A 1 71 ? -16.398 4.708 12.316 1.00 98.06 71 PHE A O 1
ATOM 601 N N . ASP A 1 72 ? -16.940 4.754 10.133 1.00 97.88 72 ASP A N 1
ATOM 602 C CA . ASP A 1 72 ? -18.104 3.884 10.252 1.00 97.88 72 ASP A CA 1
ATOM 603 C C . ASP A 1 72 ? -17.706 2.513 10.823 1.00 97.88 72 ASP A C 1
ATOM 605 O O . ASP A 1 72 ? -16.719 1.910 10.399 1.00 97.88 72 ASP A O 1
ATOM 609 N N . LYS A 1 73 ? -18.499 1.990 11.765 1.00 97.31 73 LYS A N 1
ATOM 610 C CA . LYS A 1 73 ? -18.199 0.714 12.427 1.00 97.31 73 LYS A CA 1
ATOM 611 C C . LYS A 1 73 ? -18.046 -0.443 11.432 1.00 97.31 73 LYS A C 1
ATOM 613 O O . LYS A 1 73 ? -17.150 -1.259 11.597 1.00 97.31 73 LYS A O 1
ATOM 618 N N . THR A 1 74 ? -18.877 -0.508 10.392 1.00 97.19 74 THR A N 1
ATOM 619 C CA . THR A 1 74 ? -18.798 -1.575 9.378 1.00 97.19 74 THR A CA 1
ATOM 620 C C . THR A 1 74 ? -17.527 -1.473 8.535 1.00 97.19 74 THR A C 1
ATOM 622 O O . THR A 1 74 ? -16.969 -2.494 8.143 1.00 97.19 74 THR A O 1
ATOM 625 N N . PHE A 1 75 ? -17.016 -0.258 8.319 1.00 97.69 75 PHE A N 1
ATOM 626 C CA . PHE A 1 75 ? -15.718 -0.047 7.680 1.00 97.69 75 PHE A CA 1
ATOM 627 C C . PHE A 1 75 ? -14.565 -0.521 8.572 1.00 97.69 75 PHE A C 1
ATOM 629 O O . PHE A 1 75 ? -13.661 -1.213 8.109 1.00 97.69 75 PHE A O 1
ATOM 636 N N . ILE A 1 76 ? -14.622 -0.189 9.863 1.00 98.19 76 ILE A N 1
ATOM 637 C CA . ILE A 1 76 ? -13.649 -0.644 10.863 1.00 98.19 76 ILE A CA 1
ATOM 638 C C . ILE A 1 76 ? -13.629 -2.175 10.960 1.00 98.19 76 ILE A C 1
ATOM 640 O O . ILE A 1 76 ? -12.555 -2.776 10.910 1.00 98.19 76 ILE A O 1
ATOM 644 N N . ASP A 1 77 ? -14.805 -2.803 11.032 1.00 97.94 77 ASP A N 1
ATOM 645 C CA . ASP A 1 77 ? -14.949 -4.261 11.050 1.00 97.94 77 ASP A CA 1
ATOM 646 C C . ASP A 1 77 ? -14.351 -4.886 9.770 1.00 97.94 77 ASP A C 1
ATOM 648 O O . ASP A 1 77 ? -13.649 -5.893 9.847 1.00 97.94 77 ASP A O 1
ATOM 652 N N . MET A 1 78 ? -14.544 -4.254 8.603 1.00 97.81 78 MET A N 1
ATOM 653 C CA . MET A 1 78 ? -13.941 -4.699 7.342 1.00 97.81 78 MET A CA 1
ATOM 654 C C . MET A 1 78 ? -12.409 -4.610 7.361 1.00 97.81 78 MET A C 1
ATOM 656 O O . MET A 1 78 ? -11.749 -5.534 6.897 1.00 97.81 78 MET A O 1
ATOM 660 N N . ILE A 1 79 ? -11.814 -3.540 7.902 1.00 98.50 79 ILE A N 1
ATOM 661 C CA . ILE A 1 79 ? -10.347 -3.451 8.020 1.00 98.50 79 ILE A CA 1
ATOM 662 C C . ILE A 1 79 ? -9.805 -4.593 8.887 1.00 98.50 79 ILE A C 1
ATOM 664 O O . ILE A 1 79 ? -8.836 -5.240 8.493 1.00 98.50 79 ILE A O 1
ATOM 668 N N . LEU A 1 80 ? -10.435 -4.871 10.033 1.00 98.44 80 LEU A N 1
ATOM 669 C CA . LEU A 1 80 ? -10.020 -5.966 10.917 1.00 98.44 80 LEU A CA 1
ATOM 670 C C . LEU A 1 80 ? -10.140 -7.336 10.236 1.00 98.44 80 LEU A C 1
ATOM 672 O O . LEU A 1 80 ? -9.237 -8.164 10.367 1.00 98.44 80 LEU A O 1
ATOM 676 N N . ASP A 1 81 ? -11.214 -7.565 9.476 1.00 98.00 81 ASP A N 1
ATOM 677 C CA . ASP A 1 81 ? -11.369 -8.774 8.660 1.00 98.00 81 ASP A CA 1
ATOM 678 C C . ASP A 1 81 ? -10.217 -8.913 7.651 1.00 98.00 81 ASP A C 1
ATOM 680 O O . ASP A 1 81 ? -9.567 -9.961 7.593 1.00 98.00 81 ASP A O 1
ATOM 684 N N . LYS A 1 82 ? -9.874 -7.839 6.930 1.00 98.19 82 LYS A N 1
ATOM 685 C CA . LYS A 1 82 ? -8.753 -7.836 5.977 1.00 98.19 82 LYS A CA 1
ATOM 686 C C . LYS A 1 82 ? -7.404 -8.071 6.638 1.00 98.19 82 LYS A C 1
ATOM 688 O O . LYS A 1 82 ? -6.608 -8.840 6.102 1.00 98.19 82 LYS A O 1
ATOM 693 N N . GLU A 1 83 ? -7.142 -7.468 7.795 1.00 97.94 83 GLU A N 1
ATOM 694 C CA . GLU A 1 83 ? -5.929 -7.748 8.573 1.00 97.94 83 GLU A CA 1
ATOM 695 C C . GLU A 1 83 ? -5.844 -9.225 8.963 1.00 97.94 83 GLU A C 1
ATOM 697 O O . GLU A 1 83 ? -4.801 -9.848 8.766 1.00 97.94 83 GLU A O 1
ATOM 702 N N . SER A 1 84 ? -6.944 -9.814 9.443 1.00 97.56 84 SER A N 1
ATOM 703 C CA . SER A 1 84 ? -6.979 -11.227 9.848 1.00 97.56 84 SER A CA 1
ATOM 704 C C . SER A 1 84 ? -6.699 -12.198 8.694 1.00 97.56 84 SER A C 1
ATOM 706 O O . SER A 1 84 ? -6.162 -13.283 8.912 1.00 97.56 84 SER A O 1
ATOM 708 N N . LYS A 1 85 ? -7.010 -11.783 7.459 1.00 97.12 85 LYS A N 1
ATOM 709 C CA . LYS A 1 85 ? -6.767 -12.531 6.217 1.00 97.12 85 LYS A CA 1
ATOM 710 C C . LYS A 1 85 ? -5.401 -12.242 5.587 1.00 97.12 85 LYS A C 1
ATOM 712 O O . LYS A 1 85 ? -5.089 -12.807 4.544 1.00 97.12 85 LYS A O 1
ATOM 717 N N . GLY A 1 86 ? -4.591 -11.359 6.175 1.00 97.62 86 GLY A N 1
ATOM 718 C CA . GLY A 1 86 ? -3.319 -10.931 5.584 1.00 97.62 86 GLY A CA 1
ATOM 719 C C . GLY A 1 86 ? -3.484 -10.092 4.310 1.00 97.62 86 GLY A C 1
ATOM 720 O O . GLY A 1 86 ? -2.587 -10.067 3.476 1.00 97.62 86 GLY A O 1
ATOM 721 N N . LEU A 1 87 ? -4.624 -9.411 4.151 1.00 98.25 87 LEU A N 1
ATOM 722 C CA . LEU A 1 87 ? -4.962 -8.551 3.009 1.00 98.25 87 LEU A CA 1
ATOM 723 C C . LEU A 1 87 ? -4.840 -7.055 3.335 1.00 98.25 87 LEU A C 1
ATOM 725 O O . LEU A 1 87 ? -5.321 -6.225 2.570 1.00 98.25 87 LEU A O 1
ATOM 729 N N . CYS A 1 88 ? -4.238 -6.690 4.468 1.00 98.62 88 CYS A N 1
ATOM 730 C CA . CYS A 1 88 ? -4.065 -5.301 4.883 1.00 98.62 88 CYS A CA 1
ATOM 731 C C . CYS A 1 88 ? -2.638 -5.051 5.373 1.00 98.62 88 CYS A C 1
ATOM 733 O O . CYS A 1 88 ? -2.128 -5.796 6.209 1.00 98.62 88 CYS A O 1
ATOM 735 N N . TYR A 1 89 ? -2.023 -3.976 4.885 1.00 98.69 89 TYR A N 1
ATOM 736 C CA . TYR A 1 89 ? -0.703 -3.523 5.306 1.00 98.69 89 TYR A CA 1
ATOM 737 C C . TYR A 1 89 ? -0.709 -2.029 5.634 1.00 98.69 89 TYR A C 1
ATOM 739 O O . TYR A 1 89 ? -1.303 -1.222 4.915 1.00 98.69 89 TYR A O 1
ATOM 747 N N . TRP A 1 90 ? -0.005 -1.660 6.704 1.00 98.62 90 TRP A N 1
ATOM 748 C CA . TRP A 1 90 ? 0.181 -0.278 7.147 1.00 98.62 90 TRP A CA 1
ATOM 749 C C . TRP A 1 90 ? 1.635 0.122 6.943 1.00 98.62 90 TRP A C 1
ATOM 751 O O . TRP A 1 90 ? 2.528 -0.498 7.512 1.00 98.62 90 TRP A O 1
ATOM 761 N N . LEU A 1 91 ? 1.882 1.169 6.157 1.00 98.50 91 LEU A N 1
ATOM 762 C CA . LEU A 1 91 ? 3.242 1.621 5.874 1.00 98.50 91 LEU A CA 1
ATOM 763 C C . LEU A 1 91 ? 3.940 2.172 7.121 1.00 98.50 91 LEU A C 1
ATOM 765 O O . LEU A 1 91 ? 5.132 1.951 7.312 1.00 98.50 91 LEU A O 1
ATOM 769 N N . LYS A 1 92 ? 3.215 2.913 7.966 1.00 97.56 92 LYS A N 1
ATOM 770 C CA . LYS A 1 92 ? 3.789 3.536 9.164 1.00 97.56 92 LYS A CA 1
ATOM 771 C C . LYS A 1 92 ? 3.616 2.619 10.380 1.00 97.56 92 LYS A C 1
ATOM 773 O O . LYS A 1 92 ? 2.540 2.043 10.554 1.00 97.56 92 LYS A O 1
ATOM 778 N N . PRO A 1 93 ? 4.620 2.550 11.272 1.00 96.81 93 PRO A N 1
ATOM 779 C CA . PRO A 1 93 ? 5.747 3.484 11.399 1.00 96.81 93 PRO A CA 1
ATOM 780 C C . PRO A 1 93 ? 7.000 3.124 10.590 1.00 96.81 93 PRO A C 1
ATOM 782 O O . PRO A 1 93 ? 7.926 3.927 10.569 1.00 96.81 93 PRO A O 1
ATOM 785 N N . ASP A 1 94 ? 7.036 1.949 9.962 1.00 96.88 94 ASP A N 1
ATOM 786 C CA . ASP A 1 94 ? 8.258 1.402 9.366 1.00 96.88 94 ASP A CA 1
ATOM 787 C C . ASP A 1 94 ? 8.776 2.222 8.181 1.00 96.88 94 ASP A C 1
ATOM 789 O O . ASP A 1 94 ? 9.986 2.366 8.032 1.00 96.88 94 ASP A O 1
ATOM 793 N N . CYS A 1 95 ? 7.870 2.751 7.351 1.00 97.69 95 CYS A N 1
ATOM 794 C CA . CYS A 1 95 ? 8.198 3.494 6.132 1.00 97.69 95 CYS A CA 1
ATOM 795 C C . CYS A 1 95 ? 9.169 2.722 5.210 1.00 97.69 95 CYS A C 1
ATOM 797 O O . CYS A 1 95 ? 9.992 3.316 4.523 1.00 97.69 95 CYS A O 1
ATOM 799 N N . ASP A 1 96 ? 9.085 1.388 5.199 1.00 98.31 96 ASP A N 1
ATOM 800 C CA . ASP A 1 96 ? 10.031 0.515 4.500 1.00 98.31 96 ASP A CA 1
ATOM 801 C C . ASP A 1 96 ? 9.346 -0.235 3.357 1.00 98.31 96 ASP A C 1
ATOM 803 O O . ASP A 1 96 ? 8.631 -1.222 3.561 1.00 98.31 96 ASP A O 1
ATOM 807 N N . PHE A 1 97 ? 9.600 0.206 2.125 1.00 98.44 97 PHE A N 1
ATOM 808 C CA . PHE A 1 97 ? 9.021 -0.430 0.946 1.00 98.44 97 PHE A CA 1
ATOM 809 C C . PHE A 1 97 ? 9.552 -1.836 0.678 1.00 98.44 97 PHE A C 1
ATOM 811 O O . PHE A 1 97 ? 8.878 -2.587 -0.023 1.00 98.44 97 PHE A O 1
ATOM 818 N N . LYS A 1 98 ? 10.678 -2.264 1.264 1.00 98.25 98 LYS A N 1
ATOM 819 C CA . LYS A 1 98 ? 11.101 -3.670 1.166 1.00 98.25 98 LYS A CA 1
ATOM 820 C C . LYS A 1 98 ? 10.112 -4.576 1.886 1.00 98.25 98 LYS A C 1
ATOM 822 O O . LYS A 1 98 ? 9.686 -5.570 1.311 1.00 98.25 98 LYS A O 1
ATOM 827 N N . LYS A 1 99 ? 9.652 -4.179 3.077 1.00 98.38 99 LYS A N 1
ATOM 828 C CA . LYS A 1 99 ? 8.592 -4.895 3.802 1.00 98.38 99 LYS A CA 1
ATOM 829 C C . LYS A 1 99 ? 7.255 -4.844 3.064 1.00 98.38 99 LYS A C 1
ATOM 831 O O . LYS A 1 99 ? 6.531 -5.835 3.050 1.00 98.38 99 LYS A O 1
ATOM 836 N N . VAL A 1 100 ? 6.938 -3.723 2.412 1.00 98.38 100 VAL A N 1
ATOM 837 C CA . VAL A 1 100 ? 5.757 -3.627 1.533 1.00 98.38 100 VAL A CA 1
ATOM 838 C C . VAL A 1 100 ? 5.882 -4.609 0.362 1.00 98.38 100 VAL A C 1
ATOM 840 O O . VAL A 1 100 ? 4.937 -5.328 0.052 1.00 98.38 100 VAL A O 1
ATOM 843 N N . SER A 1 101 ? 7.053 -4.686 -0.272 1.00 98.19 101 SER A N 1
ATOM 844 C CA . SER A 1 101 ? 7.329 -5.629 -1.359 1.00 98.19 101 SER A CA 1
ATOM 845 C C . SER A 1 101 ? 7.186 -7.079 -0.899 1.00 98.19 101 SER A C 1
ATOM 847 O O . SER A 1 101 ? 6.524 -7.868 -1.568 1.00 98.19 101 SER A O 1
ATOM 849 N N . GLU A 1 102 ? 7.731 -7.418 0.270 1.00 97.94 102 GLU A N 1
ATOM 850 C CA . GLU A 1 102 ? 7.568 -8.734 0.894 1.00 97.94 102 GLU A CA 1
ATOM 851 C C . GLU A 1 102 ? 6.105 -9.044 1.223 1.00 97.94 102 GLU A C 1
ATOM 853 O O . GLU A 1 102 ? 5.672 -10.183 1.044 1.00 97.94 102 GLU A O 1
ATOM 858 N N . PHE A 1 103 ? 5.331 -8.050 1.671 1.00 98.12 103 PHE A N 1
ATOM 859 C CA . PHE A 1 103 ? 3.889 -8.186 1.846 1.00 98.12 103 PHE A CA 1
ATOM 860 C C . PHE A 1 103 ? 3.237 -8.586 0.521 1.00 98.12 103 PHE A C 1
ATOM 862 O O . PHE A 1 103 ? 2.667 -9.674 0.467 1.00 98.12 103 PHE A O 1
ATOM 869 N N . PHE A 1 104 ? 3.407 -7.803 -0.555 1.00 97.88 104 PHE A N 1
ATOM 870 C CA . PHE A 1 104 ? 2.853 -8.119 -1.882 1.00 97.88 104 PHE A CA 1
ATOM 871 C C . PHE A 1 104 ? 3.294 -9.496 -2.394 1.00 97.88 104 PHE A C 1
ATOM 873 O O . PHE A 1 104 ? 2.457 -10.264 -2.865 1.00 97.88 104 PHE A O 1
ATOM 880 N N . ALA A 1 105 ? 4.568 -9.855 -2.229 1.00 97.00 105 ALA A N 1
ATOM 881 C CA . ALA A 1 105 ? 5.113 -11.148 -2.643 1.00 97.00 105 ALA A CA 1
ATOM 882 C C . ALA A 1 105 ?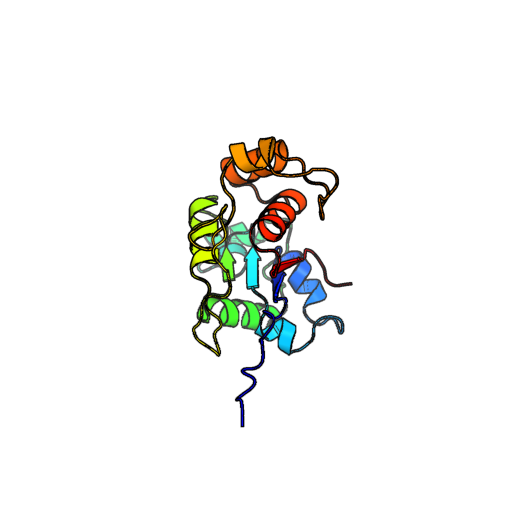 4.477 -12.348 -1.918 1.00 97.00 105 ALA A C 1
ATOM 884 O O . ALA A 1 105 ? 4.558 -13.482 -2.403 1.00 97.00 105 ALA A O 1
ATOM 885 N N . ASN A 1 106 ? 3.876 -12.133 -0.744 1.00 96.94 106 ASN A N 1
ATOM 886 C CA . ASN A 1 106 ? 3.359 -13.193 0.118 1.00 96.94 106 ASN A CA 1
ATOM 887 C C . ASN A 1 106 ? 1.845 -13.141 0.347 1.00 96.94 106 ASN A C 1
ATOM 889 O O . ASN A 1 106 ? 1.331 -14.040 1.018 1.00 96.94 106 ASN A O 1
ATOM 893 N N . ILE A 1 107 ? 1.127 -12.164 -0.220 1.00 95.94 107 ILE A N 1
ATOM 894 C CA . ILE A 1 107 ? -0.337 -12.127 -0.137 1.00 95.94 107 ILE A CA 1
ATOM 895 C C . ILE A 1 107 ? -0.903 -13.385 -0.786 1.00 95.94 107 ILE A C 1
ATOM 897 O O . ILE A 1 107 ? -0.571 -13.724 -1.928 1.00 95.94 107 ILE A O 1
ATOM 901 N N . LYS A 1 108 ? -1.781 -14.061 -0.051 1.00 95.31 108 LYS A N 1
ATOM 902 C CA . LYS A 1 108 ? -2.501 -15.234 -0.526 1.00 95.31 108 LYS A CA 1
ATOM 903 C C . LYS A 1 108 ? -3.971 -14.917 -0.704 1.00 95.31 108 LYS A C 1
ATOM 905 O O . LYS A 1 108 ? -4.557 -14.172 0.077 1.00 95.31 108 LYS A O 1
ATOM 910 N N . ASP A 1 109 ? -4.550 -15.519 -1.724 1.00 92.81 109 ASP A N 1
ATOM 911 C CA . ASP A 1 109 ? -5.987 -15.582 -1.893 1.00 92.81 109 ASP A CA 1
ATOM 912 C C . ASP A 1 109 ? -6.570 -16.379 -0.709 1.00 92.81 109 ASP A C 1
ATOM 914 O O . ASP A 1 109 ? -6.143 -17.513 -0.472 1.00 92.81 109 ASP A O 1
ATOM 918 N N . PRO A 1 110 ? -7.497 -15.810 0.081 1.00 89.94 110 PRO A N 1
ATOM 919 C CA . PRO A 1 110 ? -8.027 -16.484 1.265 1.00 89.94 110 PRO A CA 1
ATOM 920 C C . PRO A 1 110 ? -8.893 -17.708 0.928 1.00 89.94 110 PRO A C 1
ATOM 922 O O . PRO A 1 110 ? -9.123 -18.539 1.805 1.00 89.94 110 PRO A O 1
ATOM 925 N N . VAL A 1 111 ? -9.370 -17.832 -0.315 1.00 88.94 111 VAL A N 1
ATOM 926 C CA . VAL A 1 111 ? -10.202 -18.944 -0.786 1.00 88.94 111 VAL A CA 1
ATOM 927 C C . VAL A 1 111 ? -9.333 -20.067 -1.343 1.00 88.94 111 VAL A C 1
ATOM 929 O O . VAL A 1 111 ? -9.529 -21.227 -0.983 1.00 88.94 111 VAL A O 1
ATOM 932 N N . THR A 1 112 ? -8.371 -19.749 -2.214 1.00 90.88 112 THR A N 1
ATOM 933 C CA . THR A 1 112 ? -7.538 -20.774 -2.873 1.00 90.88 112 THR A CA 1
ATOM 934 C C . THR A 1 112 ? -6.256 -21.099 -2.105 1.00 90.88 112 THR A C 1
ATOM 936 O O . THR A 1 112 ? -5.687 -22.175 -2.280 1.00 90.88 112 THR A O 1
ATOM 939 N N . GLY A 1 113 ? -5.782 -20.188 -1.250 1.00 92.19 113 GLY A N 1
ATOM 940 C CA . GLY A 1 113 ? -4.489 -20.277 -0.568 1.00 92.19 113 GLY A CA 1
ATOM 941 C C . GLY A 1 113 ? -3.278 -20.020 -1.475 1.00 92.19 113 GLY A C 1
ATOM 942 O O . GLY A 1 113 ? -2.137 -20.071 -0.998 1.00 92.19 113 GLY A O 1
ATOM 943 N N . GLU A 1 114 ? -3.501 -19.747 -2.762 1.00 92.31 114 GLU A N 1
ATOM 944 C CA . GLU A 1 114 ? -2.456 -19.447 -3.741 1.00 92.31 114 GLU A CA 1
ATOM 945 C C . GLU A 1 114 ? -1.976 -18.000 -3.616 1.00 92.31 114 GLU A C 1
ATOM 947 O O . GLU A 1 114 ? -2.681 -17.137 -3.094 1.00 92.31 114 GLU A O 1
ATOM 952 N N . LYS A 1 115 ? -0.757 -17.717 -4.091 1.00 93.62 115 LYS A N 1
ATOM 953 C CA . LYS A 1 115 ? -0.249 -16.341 -4.130 1.00 93.62 115 LYS A CA 1
ATOM 954 C C . LYS A 1 115 ? -1.063 -15.513 -5.119 1.00 93.62 115 LYS A C 1
ATOM 956 O O . LYS A 1 115 ? -1.281 -15.949 -6.245 1.00 93.62 115 LYS A O 1
ATOM 961 N N . ILE A 1 116 ? -1.452 -14.309 -4.705 1.00 93.12 116 ILE A N 1
ATOM 962 C CA . ILE A 1 116 ? -2.139 -13.358 -5.587 1.00 93.12 116 ILE A CA 1
ATOM 963 C C . ILE A 1 116 ? -1.147 -12.788 -6.602 1.00 93.12 116 ILE A C 1
ATOM 965 O O . ILE A 1 116 ? -1.379 -12.853 -7.805 1.00 93.12 116 ILE A O 1
ATOM 969 N N . CYS A 1 117 ? -0.031 -12.252 -6.108 1.00 92.56 117 CYS A N 1
ATOM 970 C CA . CYS A 1 117 ? 0.981 -11.632 -6.948 1.00 92.56 117 CYS A CA 1
ATOM 971 C C . CYS A 1 117 ? 1.836 -12.688 -7.651 1.00 92.56 117 CYS A C 1
ATOM 973 O O . CYS A 1 117 ? 2.201 -13.713 -7.067 1.00 92.56 117 CYS A O 1
ATOM 975 N N . VAL A 1 118 ? 2.196 -12.409 -8.903 1.00 89.19 118 VAL A N 1
ATOM 976 C CA . VAL A 1 118 ? 2.958 -13.331 -9.748 1.00 89.19 118 VAL A CA 1
ATOM 977 C C . VAL A 1 118 ? 4.362 -12.797 -9.979 1.00 89.19 118 VAL A C 1
ATOM 979 O O . VAL A 1 118 ? 4.580 -11.592 -10.097 1.00 89.19 118 VAL A O 1
ATOM 982 N N . SER A 1 119 ? 5.328 -13.709 -10.040 1.00 89.38 119 SER A N 1
ATOM 983 C CA . SER A 1 119 ? 6.702 -13.370 -10.390 1.00 89.38 119 SER A CA 1
ATOM 984 C C . SER A 1 119 ? 6.806 -12.985 -11.863 1.00 89.38 119 SER A C 1
ATOM 986 O O . SER A 1 119 ? 6.269 -13.691 -12.720 1.00 89.38 119 SER A O 1
ATOM 988 N N . SER A 1 120 ? 7.579 -11.950 -12.169 1.00 88.25 120 SER A N 1
ATOM 989 C CA . SER A 1 120 ? 7.998 -11.626 -13.535 1.00 88.25 120 SER A CA 1
ATOM 990 C C . SER A 1 120 ? 9.523 -11.576 -13.651 1.00 88.25 120 SER A C 1
ATOM 992 O O . SER A 1 120 ? 10.251 -11.790 -12.678 1.00 88.25 120 SER A O 1
ATOM 994 N N . GLU A 1 121 ? 10.024 -11.273 -14.850 1.00 88.62 121 GLU A N 1
ATOM 995 C CA . GLU A 1 121 ? 11.452 -11.044 -15.089 1.00 88.62 121 GLU A CA 1
ATOM 996 C C . GLU A 1 121 ? 12.031 -9.943 -14.180 1.00 88.62 121 GLU A C 1
ATOM 998 O O . GLU A 1 121 ? 13.188 -10.034 -13.762 1.00 88.62 121 GLU A O 1
ATOM 1003 N N . HIS A 1 122 ? 11.210 -8.951 -13.820 1.00 87.31 122 HIS A N 1
ATOM 1004 C CA . HIS A 1 122 ? 11.622 -7.752 -13.086 1.00 87.31 122 HIS A CA 1
ATOM 1005 C C . HIS A 1 122 ? 11.257 -7.775 -11.591 1.00 87.31 122 HIS A C 1
ATOM 1007 O O . HIS A 1 122 ? 11.719 -6.927 -10.835 1.00 87.31 122 HIS A O 1
ATOM 1013 N N . ASN A 1 123 ? 10.479 -8.766 -11.144 1.00 88.31 123 ASN A N 1
ATOM 1014 C CA . ASN A 1 123 ? 10.143 -9.010 -9.736 1.00 88.31 123 ASN A CA 1
ATOM 1015 C C . ASN A 1 123 ? 9.993 -10.518 -9.474 1.00 88.31 123 ASN A C 1
ATOM 1017 O O . ASN A 1 123 ? 8.898 -11.071 -9.375 1.00 88.31 123 ASN A O 1
ATOM 1021 N N . LYS A 1 124 ? 11.125 -11.219 -9.393 1.00 86.62 124 LYS A N 1
ATOM 1022 C CA . LYS A 1 124 ? 11.168 -12.694 -9.363 1.00 86.62 124 LYS A CA 1
ATOM 1023 C C . LYS A 1 124 ? 10.450 -13.335 -8.172 1.00 86.62 124 LYS A C 1
ATOM 1025 O O . LYS A 1 124 ? 10.117 -14.513 -8.229 1.00 86.62 124 LYS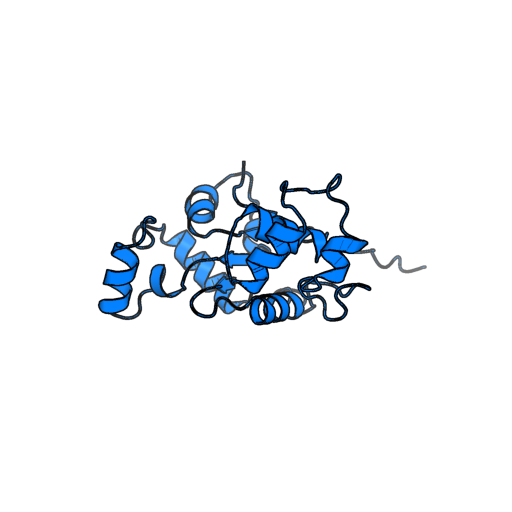 A O 1
ATOM 1030 N N . ASP A 1 125 ? 10.232 -12.588 -7.103 1.00 89.88 125 ASP A N 1
ATOM 1031 C CA . ASP A 1 125 ? 9.524 -13.011 -5.896 1.00 89.88 125 ASP A CA 1
ATOM 1032 C C . ASP A 1 125 ? 8.016 -12.695 -5.921 1.00 89.88 125 ASP A C 1
ATOM 1034 O O . ASP A 1 125 ? 7.283 -13.185 -5.060 1.00 89.88 125 ASP A O 1
ATOM 1038 N N . GLY A 1 126 ? 7.547 -11.929 -6.914 1.00 92.81 126 GLY A N 1
ATOM 1039 C CA . GLY A 1 126 ? 6.180 -11.412 -6.992 1.00 92.81 126 GLY A CA 1
ATOM 1040 C C . GLY A 1 126 ? 5.946 -10.157 -6.145 1.00 92.81 126 GLY A C 1
ATOM 1041 O O . GLY A 1 126 ? 4.800 -9.816 -5.870 1.00 92.81 126 GLY A O 1
ATOM 1042 N N . GLY A 1 127 ? 7.006 -9.474 -5.706 1.00 96.56 127 GLY A N 1
ATOM 1043 C CA . GLY A 1 127 ? 6.914 -8.225 -4.954 1.00 96.56 127 GLY A CA 1
ATOM 1044 C C . GLY A 1 127 ? 6.734 -6.980 -5.830 1.00 96.56 127 GLY A C 1
ATOM 1045 O O . GLY A 1 127 ? 6.274 -7.041 -6.977 1.00 96.56 127 GLY A O 1
ATOM 1046 N N . LEU A 1 128 ? 7.116 -5.832 -5.272 1.00 98.06 128 LEU A N 1
ATOM 1047 C CA . LEU A 1 128 ? 7.192 -4.548 -5.966 1.00 98.06 128 LEU A CA 1
ATOM 1048 C C . LEU A 1 128 ? 8.544 -4.394 -6.685 1.00 98.06 128 LEU A C 1
ATOM 1050 O O . LEU A 1 128 ? 9.577 -4.856 -6.203 1.00 98.06 128 LEU A O 1
ATOM 1054 N N . ILE A 1 129 ? 8.556 -3.702 -7.825 1.00 97.88 129 ILE A N 1
ATOM 1055 C CA . ILE A 1 129 ? 9.773 -3.376 -8.576 1.00 97.88 129 ILE A CA 1
ATOM 1056 C C . ILE A 1 129 ? 10.492 -2.217 -7.875 1.00 97.88 129 ILE A C 1
ATOM 1058 O O . ILE A 1 129 ? 10.292 -1.043 -8.186 1.00 97.88 129 ILE A O 1
ATOM 1062 N N . LEU A 1 130 ? 11.343 -2.559 -6.910 1.00 97.38 130 LEU A N 1
ATOM 1063 C CA . LEU A 1 130 ? 12.205 -1.621 -6.181 1.00 97.38 130 LEU A CA 1
ATOM 1064 C C . LEU A 1 130 ? 13.609 -1.541 -6.804 1.00 97.38 130 LEU A C 1
ATOM 1066 O O . LEU A 1 130 ? 14.618 -1.564 -6.099 1.00 97.38 130 LEU A O 1
ATOM 1070 N N . ASP A 1 131 ? 13.672 -1.500 -8.135 1.00 97.19 131 ASP A N 1
ATOM 1071 C CA . ASP A 1 131 ? 14.913 -1.429 -8.908 1.00 97.19 131 ASP A CA 1
ATOM 1072 C C . ASP A 1 131 ? 14.981 -0.106 -9.676 1.00 97.19 131 ASP A C 1
ATOM 1074 O O . ASP A 1 131 ? 14.272 0.097 -10.663 1.00 97.19 131 ASP A O 1
ATOM 1078 N N . GLU A 1 132 ? 15.865 0.792 -9.235 1.00 97.56 132 GLU A N 1
ATOM 1079 C CA . GLU A 1 132 ? 16.060 2.103 -9.862 1.00 97.56 132 GLU A CA 1
ATOM 1080 C C . GLU A 1 132 ? 16.423 1.985 -11.349 1.00 97.56 132 GLU A C 1
ATOM 1082 O O . GLU A 1 132 ? 15.964 2.788 -12.161 1.00 97.56 132 GLU A O 1
ATOM 1087 N N . ARG A 1 133 ? 17.210 0.970 -11.735 1.00 97.06 133 ARG A N 1
ATOM 1088 C CA . ARG A 1 133 ? 17.615 0.785 -13.137 1.00 97.06 133 ARG A CA 1
ATOM 1089 C C . ARG A 1 133 ? 16.421 0.445 -14.004 1.00 97.06 133 ARG A C 1
ATOM 1091 O O . ARG A 1 133 ? 16.289 0.991 -15.091 1.00 97.06 133 ARG A O 1
ATOM 1098 N N . TRP A 1 134 ? 15.513 -0.390 -13.507 1.00 97.31 134 TRP A N 1
ATOM 1099 C CA . TRP A 1 134 ? 14.282 -0.701 -14.225 1.00 97.31 134 TRP A CA 1
ATOM 1100 C C . TRP A 1 134 ? 13.444 0.559 -14.482 1.00 97.31 134 TRP A C 1
ATOM 1102 O O . TRP A 1 134 ? 12.979 0.781 -15.601 1.00 97.31 134 TRP A O 1
ATOM 1112 N N . TRP A 1 135 ? 13.313 1.429 -13.478 1.00 97.88 135 TRP A N 1
ATOM 1113 C CA . TRP A 1 135 ? 12.565 2.683 -13.601 1.00 97.88 135 TRP A CA 1
ATOM 1114 C C . TRP A 1 135 ? 13.192 3.688 -14.578 1.00 97.88 135 TRP A C 1
ATOM 1116 O O . TRP A 1 135 ? 12.462 4.476 -15.173 1.00 97.88 135 TRP A O 1
ATOM 1126 N N . TYR A 1 136 ? 14.510 3.685 -14.779 1.00 97.56 136 TYR A N 1
ATOM 1127 C CA . TYR A 1 136 ? 15.137 4.553 -15.784 1.00 97.56 136 TYR A CA 1
ATOM 1128 C C . TYR A 1 136 ? 15.202 3.926 -17.179 1.00 97.56 136 TYR A C 1
ATOM 1130 O O . TYR A 1 136 ? 15.001 4.631 -18.168 1.00 97.56 136 TYR A O 1
ATOM 1138 N N . ASP A 1 137 ? 15.474 2.624 -17.260 1.00 96.69 137 ASP A N 1
ATOM 1139 C CA . ASP A 1 137 ? 15.831 1.961 -18.516 1.00 96.69 137 ASP A CA 1
ATOM 1140 C C . ASP A 1 137 ? 14.632 1.277 -19.190 1.00 96.69 137 ASP A C 1
ATOM 1142 O O . ASP A 1 137 ? 14.599 1.154 -20.415 1.00 96.69 137 ASP A O 1
ATOM 1146 N N . VAL A 1 138 ? 13.650 0.820 -18.405 1.00 96.31 138 VAL A N 1
ATOM 1147 C CA . VAL A 1 138 ? 12.524 0.001 -18.887 1.00 96.31 138 VAL A CA 1
ATOM 1148 C C . VAL A 1 138 ? 11.194 0.742 -18.791 1.00 96.31 138 VAL A C 1
ATOM 1150 O O . VAL A 1 138 ? 10.378 0.665 -19.713 1.00 96.31 138 VAL A O 1
ATOM 1153 N N . TYR A 1 139 ? 10.959 1.476 -17.703 1.00 97.12 139 TYR A N 1
ATOM 1154 C CA . TYR A 1 139 ? 9.704 2.197 -17.513 1.00 97.12 139 TYR A CA 1
ATOM 1155 C C . TYR A 1 139 ? 9.490 3.263 -18.596 1.00 97.12 139 TYR A C 1
ATOM 1157 O O . TYR A 1 139 ? 10.259 4.212 -18.764 1.00 97.12 139 TYR A O 1
ATOM 1165 N N . ASN A 1 140 ? 8.381 3.134 -19.324 1.00 94.94 140 ASN A N 1
ATOM 1166 C CA . ASN A 1 140 ? 7.989 4.092 -20.344 1.00 94.94 140 ASN A CA 1
ATOM 1167 C C . ASN A 1 140 ? 7.020 5.122 -19.759 1.00 94.94 140 ASN A C 1
ATOM 1169 O O . ASN A 1 140 ? 5.820 4.872 -19.672 1.00 94.94 140 ASN A O 1
ATOM 1173 N N . GLN A 1 141 ? 7.522 6.324 -19.466 1.00 93.56 141 GLN A N 1
ATOM 1174 C CA . GLN A 1 141 ? 6.721 7.439 -18.944 1.00 93.56 141 GLN A CA 1
ATOM 1175 C C . GLN A 1 141 ? 5.445 7.731 -19.749 1.00 93.56 141 GLN A C 1
ATOM 1177 O O . GLN A 1 141 ? 4.447 8.178 -19.187 1.00 93.56 141 GLN A O 1
ATOM 1182 N N . ARG A 1 142 ? 5.456 7.509 -21.072 1.00 94.06 142 ARG A N 1
ATOM 1183 C CA . ARG A 1 142 ? 4.282 7.753 -21.931 1.00 94.06 142 ARG A CA 1
ATOM 1184 C C . ARG A 1 142 ? 3.138 6.773 -21.665 1.00 94.06 142 ARG A C 1
ATOM 1186 O O . ARG A 1 142 ? 2.017 7.044 -22.075 1.00 94.06 142 ARG A O 1
ATOM 1193 N N . MET A 1 143 ? 3.440 5.658 -21.006 1.00 92.38 143 MET A N 1
ATOM 1194 C CA . MET A 1 143 ? 2.506 4.610 -20.599 1.00 92.38 143 MET A CA 1
ATOM 1195 C C . MET A 1 143 ? 2.148 4.694 -19.109 1.00 92.38 143 MET A C 1
ATOM 1197 O O . MET A 1 143 ? 1.517 3.777 -18.589 1.00 92.38 143 MET A O 1
ATOM 1201 N N . SER A 1 144 ? 2.557 5.768 -18.423 1.00 95.69 144 SER A N 1
ATOM 1202 C CA . SER A 1 144 ? 2.202 6.008 -17.025 1.00 95.69 144 SER A CA 1
ATOM 1203 C C . SER A 1 144 ? 0.686 6.028 -16.855 1.00 95.69 144 SER A C 1
ATOM 1205 O O . SER A 1 144 ? -0.016 6.745 -17.574 1.00 95.69 144 SER A O 1
ATOM 1207 N N . GLN A 1 145 ? 0.188 5.261 -15.888 1.00 95.38 145 GLN A N 1
ATOM 1208 C CA . GLN A 1 145 ? -1.241 5.209 -15.575 1.00 95.38 145 GLN A CA 1
ATOM 1209 C C . GLN A 1 145 ? -1.655 6.319 -14.601 1.00 95.38 145 GLN A C 1
ATOM 1211 O O . GLN A 1 145 ? -2.799 6.768 -14.636 1.00 95.38 145 GLN A O 1
ATOM 1216 N N . PHE A 1 146 ? -0.724 6.790 -13.764 1.00 96.69 146 PHE A N 1
ATOM 1217 C CA . PHE A 1 146 ? -0.995 7.747 -12.682 1.00 96.69 146 PHE A CA 1
ATOM 1218 C C . PHE A 1 146 ? -0.147 9.024 -12.767 1.00 96.69 146 P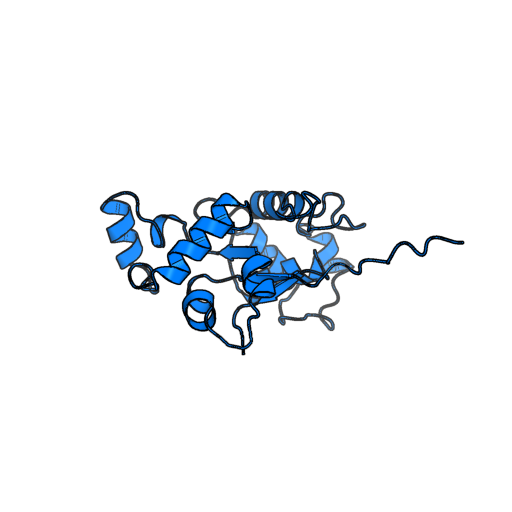HE A C 1
ATOM 1220 O O . PHE A 1 146 ? -0.153 9.853 -11.861 1.00 96.69 146 PHE A O 1
ATOM 1227 N N . GLY A 1 147 ? 0.578 9.213 -13.870 1.00 94.81 147 GLY A N 1
ATOM 1228 C CA . GLY A 1 147 ? 1.378 10.404 -14.157 1.00 94.81 147 GLY A CA 1
ATOM 1229 C C . GLY A 1 147 ? 2.697 10.504 -13.382 1.00 94.81 147 GLY A C 1
ATOM 1230 O O . GLY A 1 147 ? 3.374 11.530 -13.484 1.00 94.81 147 GLY A O 1
ATOM 1231 N N . ALA A 1 148 ? 3.085 9.482 -12.615 1.00 96.62 148 ALA A N 1
ATOM 1232 C CA . ALA A 1 148 ? 4.307 9.512 -11.817 1.00 96.62 148 ALA A CA 1
ATOM 1233 C C . ALA A 1 148 ? 5.557 9.367 -12.696 1.00 96.62 148 ALA A C 1
ATOM 1235 O O . ALA A 1 148 ? 5.595 8.575 -13.642 1.00 96.62 148 ALA A O 1
ATOM 1236 N N . ARG A 1 149 ? 6.600 10.145 -12.387 1.00 97.69 149 ARG A N 1
ATOM 1237 C CA . ARG A 1 149 ? 7.901 10.031 -13.061 1.00 97.69 149 ARG A CA 1
ATOM 1238 C C . ARG A 1 149 ? 8.770 8.972 -12.405 1.00 97.69 149 ARG A C 1
ATOM 1240 O O . ARG A 1 149 ? 8.702 8.841 -11.191 1.00 97.69 149 ARG A O 1
ATOM 1247 N N . ALA A 1 150 ? 9.642 8.321 -13.179 1.00 98.19 150 ALA A N 1
ATOM 1248 C CA . ALA A 1 150 ? 10.622 7.349 -12.673 1.00 98.19 150 ALA A CA 1
ATOM 1249 C C . ALA A 1 150 ? 11.298 7.823 -11.376 1.00 98.19 150 ALA A C 1
ATOM 1251 O O . ALA A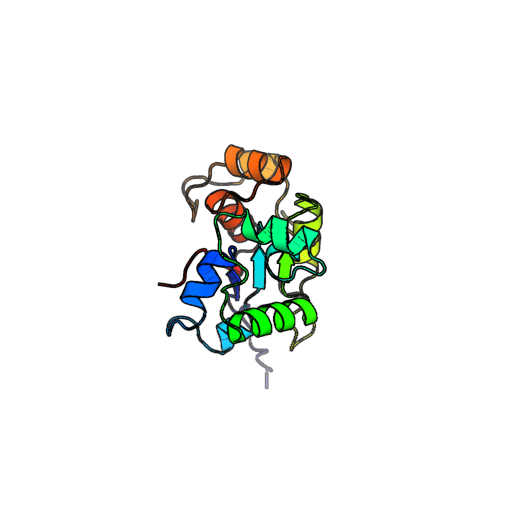 1 150 ? 11.173 7.185 -10.339 1.00 98.19 150 ALA A O 1
ATOM 1252 N N . GLN A 1 151 ? 11.905 9.016 -11.419 1.00 98.38 151 GLN A N 1
ATOM 1253 C CA . GLN A 1 151 ? 12.551 9.635 -10.260 1.00 98.38 151 GLN A CA 1
ATOM 1254 C C . GLN A 1 151 ? 11.608 9.782 -9.060 1.00 98.38 151 GLN A C 1
ATOM 1256 O O . GLN A 1 151 ? 12.004 9.502 -7.942 1.00 98.38 151 GLN A O 1
ATOM 1261 N N . MET A 1 152 ? 10.358 10.197 -9.287 1.00 98.50 152 MET A N 1
ATOM 1262 C CA . MET A 1 152 ? 9.398 10.405 -8.200 1.00 98.50 152 MET A CA 1
ATOM 1263 C C . MET A 1 152 ? 9.000 9.085 -7.541 1.00 98.50 152 MET A C 1
ATOM 1265 O O . MET A 1 152 ? 8.837 9.041 -6.328 1.00 98.50 152 MET A O 1
ATOM 1269 N N . VAL A 1 153 ? 8.854 8.011 -8.324 1.00 98.69 153 VAL A N 1
ATOM 1270 C CA . VAL A 1 153 ? 8.581 6.676 -7.779 1.00 98.69 153 VAL A CA 1
ATOM 1271 C C . VAL A 1 153 ? 9.774 6.187 -6.961 1.00 98.69 153 VAL A C 1
ATOM 1273 O O . VAL A 1 153 ? 9.580 5.723 -5.838 1.00 98.69 153 VAL A O 1
ATOM 1276 N N . ILE A 1 154 ? 10.987 6.351 -7.500 1.00 98.75 154 ILE A N 1
ATOM 1277 C CA . ILE A 1 154 ? 12.246 5.996 -6.836 1.00 98.75 154 ILE A CA 1
ATOM 1278 C C . ILE A 1 154 ? 12.387 6.715 -5.498 1.00 98.75 154 ILE A C 1
ATOM 1280 O O . ILE A 1 154 ? 12.559 6.061 -4.470 1.00 98.75 154 ILE A O 1
ATOM 1284 N N . ASP A 1 155 ? 12.287 8.043 -5.502 1.00 98.62 155 ASP A N 1
ATOM 1285 C CA . ASP A 1 155 ? 12.413 8.856 -4.293 1.00 98.62 155 ASP A CA 1
ATOM 1286 C C . ASP A 1 155 ? 11.336 8.456 -3.280 1.00 98.62 155 ASP A C 1
ATOM 1288 O O . ASP A 1 155 ? 11.650 8.171 -2.127 1.00 98.62 155 ASP A O 1
ATOM 1292 N N . ASN A 1 156 ? 10.087 8.279 -3.733 1.00 98.62 156 ASN A N 1
ATOM 1293 C CA . ASN A 1 156 ? 8.984 7.903 -2.857 1.00 98.62 156 ASN A CA 1
ATOM 1294 C C . ASN A 1 156 ? 9.248 6.586 -2.108 1.00 98.62 156 ASN A C 1
ATOM 1296 O O . ASN A 1 156 ? 9.064 6.534 -0.892 1.00 98.62 156 ASN A O 1
ATOM 1300 N N . TYR A 1 157 ? 9.659 5.509 -2.792 1.00 98.50 157 TYR A N 1
ATOM 1301 C CA . TYR A 1 157 ? 9.895 4.238 -2.093 1.00 98.50 157 TYR A CA 1
ATOM 1302 C C . TYR A 1 157 ? 11.198 4.226 -1.284 1.00 98.50 157 TYR A C 1
ATOM 1304 O O . TYR A 1 157 ? 11.306 3.455 -0.329 1.00 98.50 157 TYR A O 1
ATOM 1312 N N . ARG A 1 158 ? 12.193 5.047 -1.645 1.00 98.31 158 ARG A N 1
ATOM 1313 C CA . ARG A 1 158 ? 13.450 5.177 -0.889 1.00 98.31 158 ARG A CA 1
ATOM 1314 C C . ARG A 1 158 ? 13.256 5.927 0.415 1.00 98.31 158 ARG A C 1
ATOM 1316 O O . ARG A 1 158 ? 13.805 5.514 1.434 1.00 98.31 158 ARG A O 1
ATOM 1323 N N . ASP A 1 159 ? 12.479 6.998 0.360 1.00 98.19 159 ASP A N 1
ATOM 1324 C CA . ASP A 1 159 ? 12.234 7.884 1.493 1.00 98.19 159 ASP A CA 1
ATOM 1325 C C . ASP A 1 159 ? 11.076 7.379 2.368 1.00 98.19 159 ASP A C 1
ATOM 1327 O O . ASP A 1 159 ? 10.798 7.932 3.433 1.00 98.19 159 ASP A O 1
ATOM 1331 N N . GLY A 1 160 ? 10.415 6.293 1.946 1.00 98.00 160 GLY A N 1
ATOM 1332 C CA . GLY A 1 160 ? 9.307 5.699 2.683 1.00 98.00 160 GLY A CA 1
ATOM 1333 C C . GLY A 1 160 ? 8.045 6.558 2.653 1.00 98.00 160 GLY A C 1
ATOM 1334 O O . GLY A 1 160 ? 7.219 6.501 3.568 1.00 98.00 160 GLY A O 1
ATOM 1335 N N . GLU A 1 161 ? 7.905 7.378 1.614 1.00 97.94 161 GLU A N 1
ATOM 1336 C CA . GLU A 1 161 ? 6.759 8.247 1.406 1.00 97.94 161 GLU A CA 1
ATOM 1337 C C . GLU A 1 161 ? 5.570 7.485 0.816 1.00 97.94 161 GLU A C 1
ATOM 1339 O O . GLU A 1 161 ? 5.660 6.361 0.318 1.00 97.94 161 GLU A O 1
ATOM 1344 N N . HIS A 1 162 ? 4.403 8.113 0.889 1.00 97.88 162 HIS A N 1
ATOM 1345 C CA . HIS A 1 162 ? 3.163 7.535 0.392 1.00 97.88 162 HIS A CA 1
ATOM 1346 C C . HIS A 1 162 ? 2.418 8.531 -0.498 1.00 97.88 162 HIS A C 1
ATOM 1348 O O . HIS A 1 162 ? 1.217 8.766 -0.316 1.00 97.88 162 HIS A O 1
ATOM 1354 N N . ASP A 1 163 ? 3.145 9.147 -1.436 1.00 98.25 163 ASP A N 1
ATOM 1355 C CA . ASP A 1 163 ? 2.532 9.892 -2.528 1.00 98.25 163 ASP A CA 1
ATOM 1356 C C . ASP A 1 163 ? 1.680 8.934 -3.359 1.00 98.25 163 ASP A C 1
ATOM 1358 O O . ASP A 1 163 ? 2.133 7.883 -3.823 1.00 98.25 163 ASP A O 1
ATOM 1362 N N . TYR A 1 164 ? 0.408 9.289 -3.510 1.00 98.12 164 TYR A N 1
ATOM 1363 C CA . TYR A 1 164 ? -0.574 8.391 -4.090 1.00 98.12 164 TYR A CA 1
ATOM 1364 C C . TYR A 1 164 ? -0.251 8.041 -5.540 1.00 98.12 164 TYR A C 1
ATOM 1366 O O . TYR A 1 164 ? -0.335 6.872 -5.899 1.00 98.12 164 TYR A O 1
ATOM 1374 N N . ASN A 1 165 ? 0.181 9.002 -6.359 1.00 98.19 165 ASN A N 1
ATOM 1375 C CA . ASN A 1 165 ? 0.485 8.720 -7.760 1.00 98.19 165 ASN A CA 1
ATOM 1376 C C . ASN A 1 165 ? 1.707 7.806 -7.871 1.00 98.19 165 ASN A C 1
ATOM 1378 O O . ASN A 1 165 ? 1.689 6.856 -8.652 1.00 98.19 165 ASN A O 1
ATOM 1382 N N . CYS A 1 166 ? 2.740 8.051 -7.060 1.00 98.56 166 CYS A N 1
ATOM 1383 C CA . CYS A 1 166 ? 3.937 7.214 -7.036 1.00 98.56 166 CYS A CA 1
ATOM 1384 C C . CYS A 1 166 ? 3.639 5.780 -6.585 1.00 98.56 166 CYS A C 1
ATOM 1386 O O . CYS A 1 166 ? 4.078 4.832 -7.234 1.00 98.56 166 CYS A O 1
ATOM 1388 N N . VAL A 1 167 ? 2.867 5.607 -5.509 1.00 98.62 167 VAL A N 1
ATOM 1389 C CA . VAL A 1 167 ? 2.479 4.285 -4.991 1.00 98.62 167 VAL A CA 1
ATOM 1390 C C . VAL A 1 167 ? 1.606 3.526 -5.987 1.00 98.62 167 VAL A C 1
ATOM 1392 O O . VAL A 1 167 ? 1.828 2.338 -6.224 1.00 98.62 167 VAL A O 1
ATOM 1395 N N . MET A 1 168 ? 0.613 4.193 -6.576 1.00 98.62 168 MET A N 1
ATOM 1396 C CA . MET A 1 168 ? -0.273 3.564 -7.553 1.00 98.62 168 MET A CA 1
ATOM 1397 C C . MET A 1 168 ? 0.501 3.154 -8.811 1.00 98.62 168 MET A C 1
ATOM 1399 O O . MET A 1 168 ? 0.322 2.039 -9.293 1.00 98.62 168 MET A O 1
ATOM 1403 N N . GLU A 1 169 ? 1.408 3.997 -9.312 1.00 98.50 169 GLU A N 1
ATOM 1404 C CA . GLU A 1 169 ? 2.269 3.632 -10.441 1.00 98.50 169 GLU A CA 1
ATOM 1405 C C . GLU A 1 169 ? 3.181 2.453 -10.085 1.00 98.50 169 GLU A C 1
ATOM 1407 O O . GLU A 1 169 ? 3.251 1.490 -10.844 1.00 98.50 169 GLU A O 1
ATOM 1412 N N . LEU A 1 170 ? 3.808 2.468 -8.903 1.00 98.50 170 LEU A N 1
ATOM 1413 C CA . LEU A 1 170 ? 4.649 1.369 -8.430 1.00 98.50 170 LEU A CA 1
ATOM 1414 C C . LEU A 1 170 ? 3.889 0.039 -8.421 1.00 98.50 170 LEU A C 1
ATOM 1416 O O . LEU A 1 170 ? 4.385 -0.949 -8.961 1.00 98.50 170 LEU A O 1
ATOM 1420 N N . ILE A 1 171 ? 2.680 0.004 -7.859 1.00 98.12 171 ILE A N 1
ATOM 1421 C CA . ILE A 1 171 ? 1.859 -1.214 -7.811 1.00 98.12 171 ILE A CA 1
ATOM 1422 C C . ILE A 1 171 ? 1.460 -1.658 -9.221 1.00 98.12 171 ILE A C 1
ATOM 1424 O O . ILE A 1 171 ? 1.650 -2.824 -9.555 1.00 98.12 171 ILE A O 1
ATOM 1428 N N . ALA A 1 172 ? 0.948 -0.750 -10.056 1.00 96.94 172 ALA A N 1
ATOM 1429 C CA . ALA A 1 172 ? 0.444 -1.098 -11.385 1.00 96.94 172 ALA A CA 1
ATOM 1430 C C . ALA A 1 172 ? 1.543 -1.596 -12.335 1.00 96.94 172 ALA A C 1
ATOM 1432 O O . ALA A 1 172 ? 1.305 -2.517 -13.116 1.00 96.94 172 ALA A O 1
ATOM 1433 N N . GLN A 1 173 ? 2.747 -1.024 -12.255 1.00 96.56 173 GLN A N 1
ATOM 1434 C CA . GLN A 1 173 ? 3.898 -1.484 -13.035 1.00 96.56 173 GLN A CA 1
ATOM 1435 C C . GLN A 1 173 ? 4.463 -2.808 -12.503 1.00 96.56 173 GLN A C 1
ATOM 1437 O O . GLN A 1 173 ? 4.915 -3.643 -13.283 1.00 96.56 173 GLN A O 1
ATOM 1442 N N . SER A 1 174 ? 4.405 -3.031 -11.186 1.00 96.81 174 SER A N 1
ATOM 1443 C CA . SER A 1 174 ? 4.903 -4.267 -10.570 1.00 96.81 174 SER A CA 1
ATOM 1444 C C . SER A 1 174 ? 3.963 -5.453 -10.768 1.00 96.81 174 SER A C 1
ATOM 1446 O O . SER A 1 174 ? 4.413 -6.578 -10.968 1.00 96.81 174 SER A O 1
ATOM 1448 N N . GLN A 1 175 ? 2.655 -5.218 -10.682 1.00 95.38 175 GLN A N 1
ATOM 1449 C CA . GLN A 1 175 ? 1.623 -6.250 -10.700 1.00 95.38 175 GLN A CA 1
ATOM 1450 C C . GLN A 1 175 ? 0.455 -5.805 -11.595 1.00 95.38 175 GLN A C 1
ATOM 1452 O O . GLN A 1 175 ? -0.539 -5.284 -11.094 1.00 95.38 175 GLN A O 1
ATOM 1457 N N . PRO A 1 176 ? 0.520 -6.042 -12.920 1.00 92.19 176 PRO A N 1
ATOM 1458 C CA . PRO A 1 176 ? -0.477 -5.530 -13.871 1.00 92.19 176 PRO A CA 1
ATOM 1459 C C . PRO A 1 176 ? -1.917 -6.038 -13.677 1.00 92.19 176 PRO A C 1
ATOM 1461 O O . PRO A 1 176 ? -2.850 -5.486 -14.256 1.00 92.19 176 PRO A O 1
ATOM 1464 N N . HIS A 1 177 ? -2.116 -7.103 -12.896 1.00 91.75 177 HIS A N 1
ATOM 1465 C CA . HIS A 1 177 ? -3.441 -7.624 -12.539 1.00 91.75 177 HIS A CA 1
ATOM 1466 C C . HIS A 1 177 ? -4.002 -6.993 -11.250 1.00 91.75 177 HIS A C 1
ATOM 1468 O O . HIS A 1 177 ? -5.162 -7.223 -10.908 1.00 91.75 177 HIS A O 1
ATOM 1474 N N . LEU A 1 178 ? -3.205 -6.199 -10.532 1.00 95.69 178 LEU A N 1
ATOM 1475 C CA . LEU A 1 178 ? -3.662 -5.386 -9.416 1.00 95.69 178 LEU A CA 1
ATOM 1476 C C . LEU A 1 178 ? -4.021 -3.992 -9.921 1.00 95.69 178 LEU A C 1
ATOM 1478 O O . LEU A 1 178 ? -3.255 -3.349 -10.635 1.00 95.69 178 LEU A O 1
ATOM 1482 N N . LYS A 1 179 ? -5.193 -3.505 -9.519 1.00 96.75 179 LYS A N 1
ATOM 1483 C CA . LYS A 1 179 ? -5.680 -2.169 -9.851 1.00 96.75 179 LYS A CA 1
ATOM 1484 C C . LYS A 1 179 ? -5.619 -1.285 -8.605 1.00 96.75 179 LYS A C 1
ATOM 1486 O O . LYS A 1 179 ? -6.537 -1.336 -7.781 1.00 96.75 179 LYS A O 1
ATOM 1491 N N . PRO A 1 180 ? -4.554 -0.488 -8.428 1.00 98.06 180 PRO A N 1
ATOM 1492 C CA . PRO A 1 180 ? -4.479 0.428 -7.307 1.00 98.06 180 PRO A CA 1
ATOM 1493 C C . PRO A 1 180 ? -5.493 1.559 -7.493 1.00 98.06 180 PRO A C 1
ATOM 1495 O O . PRO A 1 180 ? -5.672 2.086 -8.592 1.00 98.06 180 PRO A O 1
ATOM 1498 N N . VAL A 1 181 ? -6.195 1.904 -6.417 1.00 97.19 181 VAL A N 1
ATOM 1499 C CA . VAL A 1 181 ? -7.323 2.841 -6.431 1.00 97.19 181 VAL A CA 1
ATOM 1500 C C . VAL A 1 181 ? -7.264 3.772 -5.231 1.00 97.19 181 VAL A C 1
ATOM 1502 O O . VAL A 1 181 ? -7.119 3.346 -4.083 1.00 97.19 181 VAL A O 1
ATOM 1505 N N . LEU A 1 182 ? -7.383 5.070 -5.516 1.00 96.88 182 LEU A N 1
ATOM 1506 C CA . LEU A 1 182 ? -7.525 6.097 -4.491 1.00 96.88 182 LEU A CA 1
ATOM 1507 C C . LEU A 1 182 ? -8.995 6.310 -4.122 1.00 96.88 182 LEU A C 1
ATOM 1509 O O . LEU A 1 182 ? -9.289 6.533 -2.955 1.00 96.88 182 LEU A O 1
ATOM 1513 N N . ARG A 1 183 ? -9.892 6.253 -5.112 1.00 93.94 183 ARG A N 1
ATOM 1514 C CA . ARG A 1 183 ? -11.342 6.432 -4.979 1.00 93.94 183 ARG A CA 1
ATOM 1515 C C . ARG A 1 183 ? -12.084 5.510 -5.937 1.00 93.94 183 ARG A C 1
ATOM 1517 O O . ARG A 1 183 ? -11.528 5.142 -6.975 1.00 93.94 183 ARG A O 1
ATOM 1524 N N . PHE A 1 184 ? -13.324 5.194 -5.593 1.00 86.75 184 PHE A N 1
ATOM 1525 C CA . PHE A 1 184 ? -14.276 4.522 -6.474 1.00 86.75 184 PHE A CA 1
ATOM 1526 C C . PHE A 1 184 ? -15.294 5.575 -6.940 1.00 86.75 184 PHE A C 1
ATOM 1528 O O . PHE A 1 184 ? -15.748 6.388 -6.134 1.00 86.75 184 PHE A O 1
ATOM 1535 N N . HIS A 1 185 ? -15.534 5.647 -8.248 1.00 69.94 185 HIS A N 1
ATOM 1536 C CA . HIS A 1 185 ? -16.340 6.670 -8.919 1.00 69.94 185 HIS A CA 1
ATOM 1537 C C . HIS A 1 185 ? -17.425 6.025 -9.760 1.00 69.94 185 HIS A C 1
ATOM 1539 O O . HIS A 1 185 ? -17.093 4.966 -10.347 1.00 69.94 185 HIS A O 1
#